Protein 6YJ9 (pdb70)

Foldseek 3Di:
DDAPVCQQVDFLLVQFAWPVPFQEEEQFAFQVVVVVSCVVVVHFKGWYAHPVQATAFMDGPVQSQVVQDDPPDRNCVCRRVHGCNVRGGRPFDEAERGHGVVVVVVVCVVPQKHWYAYPPRRGTGIRGPVSVCVVVVVNVVVD/DQQWLLVQFAWPVPFQEAEFPAWQVVVVVSCVVVVPFKGFYAHPQQATAAMDGDVQLQVVQADDDDRNVVCRRVGGSNNRGHRPADEAERGHGVVVLVVRCVPPQWHWYAYPVNHTTGIRGPVSVVVVVVVVVVD

Radius of gyration: 19.76 Å; Cα contacts (8 Å, |Δi|>4): 525; chains: 2; bounding box: 45×40×52 Å

InterPro domains:
  IPR046342 CBS domain superfamily [G3DSA:3.10.580.10] (1-147)
  IPR046342 CBS domain superfamily [SSF54631] (13-140)
  IPR048125 Cyclic-di-AMP-binding protein CbpB [NF041630] (6-144)
  IPR048125 Cyclic-di-AMP-binding protein CbpB [cd04643] (17-145)
  IPR051257 Diverse Function CBS-Domain-Containing Protein [PTHR43080] (10-138)

Structure (mmCIF, N/CA/C/O backbone):
data_6YJ9
#
_entry.id   6YJ9
#
_cell.length_a   41.490
_cell.length_b   69.920
_cell.length_c   105.780
_cell.angle_alpha   90.000
_cell.angle_beta   90.000
_cell.angle_gamma   90.000
#
_symmetry.space_group_name_H-M   'P 21 21 21'
#
loop_
_entity.id
_entity.type
_entity.pdbx_description
1 polymer 'CBS domain-containing protein YkuL'
2 non-polymer "2-amino-9-[(2R,3R,3aS,5R,7aR,9R,10R,10aS,12R,14aR)-9-(6-amino-9H-purin-9-yl)-3,5,10,12-tetrahydroxy-5,12-dioxidooctahydro-2H,7H-difuro[3,2-d:3',2'-j][1,3,7,9,2,8]tetraoxadiphosphacyclododecin-2-yl]-1,9-dihydro-6H-purin-6-one"
3 non-polymer 'CHLORIDE ION'
4 water water
#
loop_
_atom_site.group_PDB
_atom_site.id
_atom_site.type_symbol
_atom_site.label_atom_id
_atom_site.label_alt_id
_atom_site.label_comp_id
_atom_site.label_asym_id
_atom_site.label_entity_id
_atom_site.label_seq_id
_atom_site.pdbx_PDB_ins_code
_atom_site.Cartn_x
_atom_site.Cartn_y
_atom_site.Cartn_z
_atom_site.occupancy
_atom_site.B_iso_or_equiv
_atom_site.auth_seq_id
_atom_site.auth_comp_id
_atom_site.auth_asym_id
_atom_site.auth_atom_id
_atom_s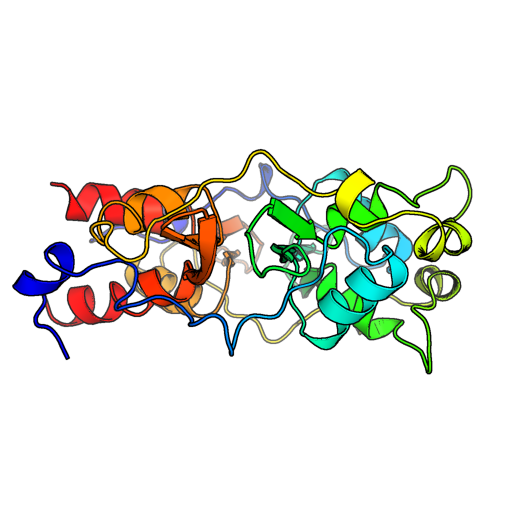ite.pdbx_PDB_model_num
ATOM 1 N N . SER A 1 3 ? -7.812 -24.553 -0.590 1.00 56.68 3 SER A N 1
ATOM 2 C CA . SER A 1 3 ? -7.834 -23.116 -0.840 1.00 54.30 3 SER A CA 1
ATOM 3 C C . SER A 1 3 ? -9.194 -22.643 -1.387 1.00 49.64 3 SER A C 1
ATOM 4 O O . SER A 1 3 ? -9.790 -23.276 -2.263 1.00 52.48 3 SER A O 1
ATOM 7 N N . LEU A 1 4 ? -9.670 -21.528 -0.841 1.00 44.67 4 LEU A N 1
ATOM 8 C CA . LEU A 1 4 ? -10.947 -20.938 -1.206 1.00 39.44 4 LEU A CA 1
ATOM 9 C C . LEU A 1 4 ? -10.800 -20.037 -2.422 1.00 37.74 4 LEU A C 1
ATOM 10 O O . LEU A 1 4 ? -9.757 -19.412 -2.646 1.00 40.03 4 LEU A O 1
ATOM 15 N N . GLN A 1 5 ? -11.868 -19.951 -3.197 1.00 34.36 5 GLN A N 1
ATOM 16 C CA . GLN A 1 5 ? -11.909 -18.920 -4.216 1.00 32.12 5 GLN A CA 1
ATOM 17 C C . GLN A 1 5 ? -12.347 -17.595 -3.597 1.00 31.64 5 GLN A C 1
ATOM 18 O O . GLN A 1 5 ? -12.918 -17.550 -2.503 1.00 34.20 5 GLN A O 1
ATOM 24 N N . SER A 1 6 ? -12.046 -16.503 -4.313 1.00 34.30 6 SER A N 1
ATOM 25 C CA . SER A 1 6 ? -12.316 -15.162 -3.802 1.00 35.14 6 SER A CA 1
ATOM 26 C C . SER A 1 6 ? -13.773 -14.988 -3.409 1.00 36.74 6 SER A C 1
ATOM 27 O O . SER A 1 6 ? -14.074 -14.329 -2.403 1.00 38.40 6 SER A O 1
ATOM 30 N N . ASP A 1 7 ? -14.695 -15.580 -4.178 1.00 32.99 7 ASP A N 1
ATOM 31 C CA . ASP A 1 7 ? -16.104 -15.407 -3.857 1.00 31.63 7 ASP A CA 1
ATOM 32 C C . ASP A 1 7 ? -16.556 -16.253 -2.681 1.00 29.98 7 ASP A C 1
ATOM 33 O O . ASP A 1 7 ? -17.743 -16.213 -2.353 1.00 34.46 7 ASP A O 1
ATOM 38 N N . GLN A 1 8 ? -15.646 -17.003 -2.034 1.00 29.12 8 GLN A N 1
ATOM 39 C CA . GLN A 1 8 ? -15.970 -17.770 -0.843 1.00 28.32 8 GLN A CA 1
ATOM 40 C C . GLN A 1 8 ? -15.362 -17.180 0.410 1.00 33.28 8 GLN A C 1
ATOM 41 O O . GLN A 1 8 ? -15.684 -17.636 1.516 1.00 33.52 8 GLN A O 1
ATOM 47 N N . LEU A 1 9 ? -14.485 -16.194 0.258 1.00 36.51 9 LEU A N 1
ATOM 48 C CA . LEU A 1 9 ? -13.686 -15.747 1.383 1.00 37.94 9 LEU A CA 1
ATOM 49 C C . LEU A 1 9 ? -14.564 -15.120 2.450 1.00 41.35 9 LEU A C 1
ATOM 50 O O . LEU A 1 9 ? -14.315 -15.303 3.644 1.00 42.02 9 LEU A O 1
ATOM 55 N N . LEU A 1 10 ? -15.628 -14.426 2.050 1.00 42.85 10 LEU A N 1
ATOM 56 C CA . LEU A 1 10 ? -16.475 -13.803 3.059 1.00 46.80 10 LEU A CA 1
ATOM 57 C C . LEU A 1 10 ? -17.422 -14.799 3.726 1.00 48.29 10 LEU A C 1
ATOM 58 O O . LEU A 1 10 ? -17.888 -14.538 4.835 1.00 49.30 10 LEU A O 1
ATOM 63 N N . GLU A 1 11 ? -17.705 -15.946 3.107 1.00 49.34 11 GLU A N 1
ATOM 64 C CA . GLU A 1 11 ? -18.424 -16.959 3.869 1.00 48.50 11 GLU A CA 1
ATOM 65 C C . GLU A 1 11 ? -17.532 -17.661 4.890 1.00 41.84 11 GLU A C 1
ATOM 66 O O . GLU A 1 11 ? -18.033 -18.495 5.656 1.00 42.58 11 GLU A O 1
ATOM 72 N N . ALA A 1 12 ? -16.237 -17.354 4.921 1.00 32.47 12 ALA A N 1
ATOM 73 C CA . ALA A 1 12 ? -15.344 -18.104 5.778 1.00 30.64 12 ALA A CA 1
ATOM 74 C C . ALA A 1 12 ? -15.508 -17.612 7.203 1.00 28.23 12 ALA A C 1
ATOM 75 O O . ALA A 1 12 ? -16.110 -16.572 7.442 1.00 28.77 12 ALA A O 1
ATOM 77 N N . THR A 1 13 ? -14.986 -18.377 8.155 1.00 28.71 13 THR A N 1
ATOM 78 C CA . THR A 1 13 ? -14.983 -17.957 9.553 1.00 28.88 13 THR A CA 1
ATOM 79 C C . THR A 1 13 ? -13.586 -17.585 10.027 1.00 27.91 13 THR A C 1
ATOM 80 O O . THR A 1 13 ? -12.577 -17.951 9.423 1.00 29.51 13 THR A O 1
ATOM 84 N N A VAL A 1 14 ? -13.571 -16.837 11.138 0.71 27.25 14 VAL A N 1
ATOM 85 N N B VAL A 1 14 ? -13.515 -16.877 11.155 0.29 28.00 14 VAL A N 1
ATOM 86 C CA A VAL A 1 14 ? -12.334 -16.466 11.818 0.71 26.13 14 VAL A CA 1
ATOM 87 C CA B VAL A 1 14 ? -12.192 -16.493 11.629 0.29 27.69 14 VAL A CA 1
ATOM 88 C C A VAL A 1 14 ? -11.496 -17.707 12.111 0.71 27.18 14 VAL A C 1
ATOM 89 C C B VAL A 1 14 ? -11.434 -17.700 12.178 0.29 27.40 14 VAL A C 1
ATOM 90 O O A VAL A 1 14 ? -10.287 -17.750 11.859 0.71 25.58 14 VAL A O 1
ATOM 91 O O B VAL A 1 14 ? -10.198 -17.714 12.173 0.29 25.28 14 VAL A O 1
ATOM 98 N N . GLY A 1 15 ? -12.136 -18.735 12.649 1.00 27.83 15 GLY A N 1
ATOM 99 C CA . GLY A 1 15 ? -11.423 -19.927 13.057 1.00 28.07 15 GLY A CA 1
ATOM 100 C C . GLY A 1 15 ? -10.694 -20.606 11.922 1.00 30.16 15 GLY A C 1
ATOM 101 O O . GLY A 1 15 ? -9.646 -21.225 12.136 1.00 29.66 15 GLY A O 1
ATOM 102 N N . GLN A 1 16 ? -11.232 -20.504 10.700 1.00 29.27 16 GLN A N 1
ATOM 103 C CA . GLN A 1 16 ? -10.580 -21.107 9.545 1.00 27.81 16 GLN A CA 1
ATOM 104 C C . GLN A 1 16 ? -9.271 -20.422 9.183 1.00 28.33 16 GLN A C 1
ATOM 105 O O . GLN A 1 16 ? -8.473 -21.021 8.463 1.00 31.45 16 GLN A O 1
ATOM 111 N N . PHE A 1 17 ? -9.033 -19.186 9.641 1.00 26.48 17 PHE A N 1
ATOM 112 C CA . PHE A 1 17 ? -7.817 -18.466 9.286 1.00 26.19 17 PHE A CA 1
ATOM 113 C C . PHE A 1 17 ? -6.968 -18.038 10.474 1.00 25.80 17 PHE A C 1
ATOM 114 O O . PHE A 1 17 ? -5.888 -17.473 10.268 1.00 26.91 17 PHE A O 1
ATOM 122 N N . MET A 1 18 ? -7.399 -18.316 11.707 1.00 24.86 18 MET A N 1
ATOM 123 C CA . MET A 1 18 ? -6.625 -17.893 12.865 1.00 23.97 18 MET A CA 1
ATOM 124 C C . MET A 1 18 ? -5.323 -18.684 12.995 1.00 22.57 18 MET A C 1
ATOM 125 O O . MET A 1 18 ? -5.167 -19.791 12.456 1.00 25.77 18 MET A O 1
ATOM 130 N N . ILE A 1 19 ? -4.378 -18.085 13.722 1.00 22.84 19 ILE A N 1
ATOM 131 C CA . ILE A 1 19 ? -3.254 -18.824 14.292 1.00 22.40 19 ILE A CA 1
ATOM 132 C C . ILE A 1 19 ? -3.784 -19.628 15.473 1.00 22.31 19 ILE A C 1
ATOM 133 O O . ILE A 1 19 ? -4.282 -19.055 16.452 1.00 22.65 19 ILE A O 1
ATOM 138 N N A GLU A 1 20 ? -3.693 -20.952 15.392 0.58 22.29 20 GLU A N 1
ATOM 139 N N B GLU A 1 20 ? -3.662 -20.952 15.395 0.42 23.33 20 GLU A N 1
ATOM 140 C CA A GLU A 1 20 ? -4.297 -21.777 16.431 0.58 24.85 20 GLU A CA 1
ATOM 141 C CA B GLU A 1 20 ? -4.202 -21.826 16.430 0.42 26.21 20 GLU A CA 1
ATOM 142 C C A GLU A 1 20 ? -3.508 -21.669 17.739 0.58 21.52 20 GLU A C 1
ATOM 143 C C B GLU A 1 20 ? -3.492 -21.604 17.762 0.42 23.96 20 GLU A C 1
ATOM 144 O O A GLU A 1 20 ? -2.296 -21.433 17.746 0.58 22.61 20 GLU A O 1
ATOM 145 O O B GLU A 1 20 ? -2.314 -21.236 17.809 0.42 25.59 20 GLU A O 1
ATOM 156 N N . ALA A 1 21 ? -4.229 -21.839 18.858 1.00 22.96 21 ALA A N 1
ATOM 157 C CA . ALA A 1 21 ? -3.678 -21.596 20.196 1.00 23.04 21 ALA A CA 1
ATOM 158 C C . ALA A 1 21 ? -2.364 -22.342 20.471 1.00 25.01 21 ALA A C 1
ATOM 159 O O . ALA A 1 21 ? -1.495 -21.822 21.188 1.00 24.58 21 ALA A O 1
ATOM 161 N N A ASP A 1 22 ? -2.178 -23.539 19.919 0.63 25.58 22 ASP A N 1
ATOM 162 N N B ASP A 1 22 ? -2.203 -23.547 19.911 0.37 26.86 22 ASP A N 1
ATOM 163 C CA A ASP A 1 22 ? -0.954 -24.242 20.274 0.63 27.55 22 ASP A CA 1
ATOM 164 C CA B ASP A 1 22 ? -0.983 -24.316 20.137 0.37 28.96 22 ASP A CA 1
ATOM 165 C C A ASP A 1 22 ? 0.268 -23.673 19.566 0.63 28.35 22 ASP A C 1
ATOM 166 C C B ASP A 1 22 ? 0.251 -23.552 19.689 0.37 28.51 22 ASP A C 1
ATOM 167 O O A ASP A 1 22 ? 1.378 -24.163 19.793 0.63 31.77 22 ASP A O 1
ATOM 168 O O B ASP A 1 22 ? 1.349 -23.783 20.209 0.37 30.42 22 ASP A O 1
ATOM 177 N N . LYS A 1 23 ? 0.093 -22.647 18.728 1.00 26.43 23 LYS A N 1
ATOM 178 C CA . LYS A 1 23 ? 1.205 -21.912 18.169 1.00 24.88 23 LYS A CA 1
ATOM 179 C C . LYS A 1 23 ? 1.324 -20.506 18.747 1.00 20.44 23 LYS A C 1
ATOM 180 O O . LYS A 1 23 ? 2.201 -19.760 18.318 1.00 24.16 23 LYS A O 1
ATOM 186 N N . VAL A 1 24 ? 0.460 -20.130 19.694 1.00 20.72 24 VAL A N 1
ATOM 187 C CA . VAL A 1 24 ? 0.400 -18.773 20.232 1.00 20.76 24 VAL A CA 1
ATOM 188 C C . VAL A 1 24 ? 1.159 -18.734 21.549 1.00 21.47 24 VAL A C 1
ATOM 189 O O . VAL A 1 24 ? 0.885 -19.530 22.467 1.00 25.34 24 VAL A O 1
ATOM 193 N N . ALA A 1 25 ? 2.107 -17.808 21.653 1.00 21.16 25 ALA A N 1
ATOM 194 C CA . ALA A 1 25 ? 2.751 -17.552 22.933 1.00 19.93 25 ALA A CA 1
ATOM 195 C C . ALA A 1 25 ? 1.767 -16.864 23.872 1.00 20.16 25 ALA A C 1
ATOM 196 O O . ALA A 1 25 ? 1.053 -15.948 23.462 1.00 19.77 25 ALA A O 1
ATOM 198 N N . HIS A 1 26 ? 1.696 -17.325 25.122 1.00 20.63 26 HIS A N 1
ATOM 199 C CA . HIS A 1 26 ? 0.827 -16.663 26.085 1.00 21.16 26 HIS A CA 1
ATOM 200 C C . HIS A 1 26 ? 1.367 -16.852 27.491 1.00 20.51 26 HIS A C 1
ATOM 201 O O . HIS A 1 26 ? 2.278 -17.654 27.733 1.00 23.08 26 HIS A O 1
ATOM 208 N N . VAL A 1 27 ? 0.807 -16.084 28.427 1.00 19.51 27 VAL A N 1
ATOM 209 C CA . VAL A 1 27 ? 1.116 -16.247 29.854 1.00 18.55 27 VAL A CA 1
ATOM 210 C C . VAL A 1 27 ? -0.195 -16.360 30.631 1.00 18.44 27 VAL A C 1
ATOM 211 O O . VAL A 1 27 ? -1.289 -16.312 30.068 1.00 18.86 27 VAL A O 1
ATOM 215 N N . GLN A 1 28 ? -0.070 -16.477 31.942 1.00 18.54 28 GLN A N 1
ATOM 216 C CA . GLN A 1 28 ? -1.221 -16.630 32.827 1.00 19.91 28 GLN A CA 1
ATOM 217 C C . GLN A 1 28 ? -1.368 -15.419 33.732 1.00 19.16 28 GLN A C 1
ATOM 218 O O . GLN A 1 28 ? -0.394 -14.727 34.060 1.00 19.71 28 GLN A O 1
ATOM 224 N N . VAL A 1 29 ? -2.607 -15.223 34.192 1.00 20.23 29 VAL A N 1
ATOM 225 C CA . VAL A 1 29 ? -2.943 -14.062 35.028 1.00 21.52 29 VAL A CA 1
ATOM 226 C C . VAL A 1 29 ? -2.059 -14.010 36.284 1.00 22.46 29 VAL A C 1
ATOM 227 O O . VAL A 1 29 ? -1.656 -12.933 36.727 1.00 24.33 29 VAL A O 1
ATOM 231 N N . GLY A 1 30 ? -1.731 -15.158 36.863 1.00 22.81 30 GLY A N 1
ATOM 232 C CA . GLY A 1 30 ? -0.943 -15.160 38.083 1.00 21.43 30 GLY A CA 1
ATOM 233 C C . GLY A 1 30 ? 0.556 -15.237 37.915 1.00 22.36 30 GLY A C 1
ATOM 234 O O . GLY A 1 30 ? 1.289 -15.248 38.921 1.00 25.50 30 GLY A O 1
ATOM 235 N N . ASN A 1 31 ? 1.050 -15.316 36.673 1.00 20.92 31 ASN A N 1
ATOM 236 C CA . ASN A 1 31 ? 2.486 -15.226 36.445 1.00 20.74 31 ASN A CA 1
ATOM 237 C C . ASN A 1 31 ? 2.962 -13.826 36.813 1.00 19.96 31 ASN A C 1
ATOM 238 O O . ASN A 1 31 ? 2.179 -12.868 36.839 1.00 23.22 31 ASN A O 1
ATOM 243 N N . ASN A 1 32 ? 4.260 -13.702 37.120 1.00 20.90 32 ASN A N 1
ATOM 244 C CA . ASN A 1 32 ? 4.758 -12.366 37.423 1.00 22.22 32 ASN A CA 1
ATOM 245 C C . ASN A 1 32 ? 5.300 -11.691 36.161 1.00 21.82 32 ASN A C 1
ATOM 246 O O . ASN A 1 32 ? 5.401 -12.301 35.084 1.00 20.91 32 ASN A O 1
ATOM 251 N N . LEU A 1 33 ? 5.626 -10.397 36.286 1.00 22.07 33 LEU A N 1
ATOM 252 C CA . LEU A 1 33 ? 6.036 -9.643 35.096 1.00 20.89 33 LEU A CA 1
ATOM 253 C C . LEU A 1 33 ? 7.414 -10.053 34.602 1.00 21.62 33 LEU A C 1
ATOM 254 O O . LEU A 1 33 ? 7.710 -9.859 33.424 1.00 22.58 33 LEU A O 1
ATOM 259 N N . GLU A 1 34 ? 8.290 -10.557 35.475 1.00 20.92 34 GLU A N 1
ATOM 260 C CA . GLU A 1 34 ? 9.576 -11.050 35.004 1.00 22.76 34 GLU A CA 1
ATOM 261 C C . GLU A 1 34 ? 9.381 -12.204 34.031 1.00 21.68 34 GLU A C 1
ATOM 262 O O . GLU A 1 34 ? 9.980 -12.236 32.942 1.00 22.96 34 GLU A O 1
ATOM 268 N N . HIS A 1 35 ? 8.515 -13.151 34.397 1.00 22.77 35 HIS A N 1
ATOM 269 C CA . HIS A 1 35 ? 8.176 -14.245 33.490 1.00 23.05 35 HIS A CA 1
ATOM 270 C C . HIS A 1 35 ? 7.567 -13.721 32.187 1.00 22.33 35 HIS A C 1
ATOM 271 O O . HIS A 1 35 ? 7.957 -14.136 31.085 1.00 22.26 35 HIS A O 1
ATOM 278 N N . ALA A 1 36 ? 6.595 -12.810 32.292 1.00 21.60 36 ALA A N 1
ATOM 279 C CA . ALA A 1 36 ? 5.946 -12.310 31.080 1.00 20.56 36 ALA A CA 1
ATOM 280 C C . ALA A 1 36 ? 6.936 -11.584 30.179 1.00 20.79 36 ALA A C 1
ATOM 281 O O . ALA A 1 36 ? 6.916 -11.762 28.957 1.00 19.46 36 ALA A O 1
ATOM 283 N N . LEU A 1 37 ? 7.818 -10.779 30.762 1.00 19.14 37 LEU A N 1
ATOM 284 C CA . LEU A 1 37 ? 8.804 -10.062 29.960 1.00 18.83 37 LEU A CA 1
ATOM 285 C C . LEU A 1 37 ? 9.761 -11.029 29.265 1.00 19.60 37 LEU A C 1
ATOM 286 O O . LEU A 1 37 ? 10.161 -10.808 28.110 1.00 19.88 37 LEU A O 1
ATOM 291 N N . LEU A 1 38 ? 10.164 -12.101 29.963 1.00 20.40 38 LEU A N 1
ATOM 292 C CA . LEU A 1 38 ? 11.031 -13.098 29.342 1.00 20.99 38 LEU A CA 1
ATOM 293 C C . LEU A 1 38 ? 10.334 -13.786 28.173 1.00 20.37 38 LEU A C 1
ATOM 294 O O . LEU A 1 38 ? 10.962 -14.011 27.135 1.00 20.66 38 LEU A O 1
ATOM 299 N N . VAL A 1 39 ? 9.049 -14.143 28.327 1.00 19.76 39 VAL A N 1
ATOM 300 C CA . VAL A 1 39 ? 8.312 -14.781 27.226 1.00 19.14 39 VAL A CA 1
ATOM 301 C C . VAL A 1 39 ? 8.192 -13.826 26.041 1.00 20.89 39 VAL A C 1
ATOM 302 O O . VAL A 1 39 ? 8.462 -14.207 24.894 1.00 20.61 39 VAL A O 1
ATOM 306 N N . LEU A 1 40 ? 7.802 -12.568 26.302 1.00 18.45 40 LEU A N 1
ATOM 307 C CA . LEU A 1 40 ? 7.715 -11.562 25.239 1.00 17.66 40 LEU A CA 1
ATOM 308 C C . LEU A 1 40 ? 9.049 -11.438 24.509 1.00 18.68 40 LEU A C 1
ATOM 309 O O . LEU A 1 40 ? 9.113 -11.474 23.271 1.00 20.60 40 LEU A O 1
ATOM 314 N N . THR A 1 41 ? 10.139 -11.347 25.270 1.00 18.46 41 THR A N 1
ATOM 315 C CA . THR A 1 41 ? 11.450 -11.119 24.660 1.00 19.73 41 THR A CA 1
ATOM 316 C C . THR A 1 41 ? 11.920 -12.341 23.874 1.00 21.08 41 THR A C 1
ATOM 317 O O . THR A 1 41 ? 12.373 -12.211 22.738 1.00 23.08 41 THR A O 1
ATOM 321 N N . LYS A 1 42 ? 11.810 -13.536 24.459 1.00 20.90 42 LYS A N 1
ATOM 322 C CA . LYS A 1 42 ? 12.276 -14.729 23.767 1.00 21.06 42 LYS A CA 1
ATOM 323 C C . LYS A 1 42 ? 11.446 -15.034 22.529 1.00 22.26 42 LYS A C 1
ATOM 324 O O . LYS A 1 42 ? 11.994 -15.482 21.513 1.00 25.41 42 LYS A O 1
ATOM 330 N N . THR A 1 43 ? 10.121 -14.874 22.605 1.00 21.58 43 THR A N 1
ATOM 331 C CA . THR A 1 43 ? 9.292 -15.187 21.443 1.00 24.26 43 THR A CA 1
ATOM 332 C C . THR A 1 43 ? 9.336 -14.077 20.407 1.00 22.72 43 THR A C 1
ATOM 333 O O . THR A 1 43 ? 8.987 -14.314 19.237 1.00 25.35 43 THR A O 1
ATOM 337 N N . GLY A 1 44 ? 9.768 -12.881 20.808 1.00 22.17 44 GLY A N 1
ATOM 338 C CA . GLY A 1 44 ? 9.923 -11.759 19.910 1.00 21.50 44 GLY A CA 1
ATOM 339 C C . GLY A 1 44 ? 8.679 -10.932 19.670 1.00 20.68 44 GLY A C 1
ATOM 340 O O . GLY A 1 44 ? 8.676 -10.121 18.729 1.00 28.20 44 GLY A O 1
ATOM 341 N N . TYR A 1 45 ? 7.623 -11.114 20.462 1.00 18.94 45 TYR A N 1
ATOM 342 C CA . TYR A 1 45 ? 6.370 -10.405 20.254 1.00 17.95 45 TYR A CA 1
ATOM 343 C C . TYR A 1 45 ? 6.233 -9.226 21.204 1.00 18.03 45 TYR A C 1
ATOM 344 O O . TYR A 1 45 ? 6.789 -9.228 22.311 1.00 20.00 45 TYR A O 1
ATOM 353 N N . THR A 1 46 ? 5.498 -8.206 20.757 1.00 18.80 46 THR A N 1
ATOM 354 C CA . THR A 1 46 ? 5.328 -7.024 21.604 1.00 17.06 46 THR A CA 1
ATOM 355 C C . THR A 1 46 ? 4.128 -7.107 22.542 1.00 16.57 46 THR A C 1
ATOM 356 O O . THR A 1 46 ? 4.090 -6.364 23.524 1.00 18.61 46 THR A O 1
ATOM 360 N N . ALA A 1 47 ? 3.173 -8.010 22.292 1.00 16.80 47 ALA A N 1
ATOM 361 C CA . ALA A 1 47 ? 2.016 -8.223 23.158 1.00 16.70 47 ALA A CA 1
ATOM 362 C C . ALA A 1 47 ? 1.468 -9.612 22.894 1.00 17.18 47 ALA A C 1
ATOM 363 O O . ALA A 1 47 ? 1.471 -10.074 21.742 1.00 18.73 47 ALA A O 1
ATOM 365 N N . ILE A 1 48 ? 0.996 -10.280 23.946 1.00 16.25 48 ILE A N 1
ATOM 366 C CA . ILE A 1 48 ? 0.516 -11.660 23.807 1.00 17.45 48 ILE A CA 1
ATOM 367 C C . ILE A 1 48 ? -0.685 -11.868 24.726 1.00 17.34 48 ILE A C 1
ATOM 368 O O . ILE A 1 48 ? -0.908 -11.099 25.674 1.00 18.56 48 ILE A O 1
ATOM 373 N N . PRO A 1 49 ? -1.484 -12.907 24.469 1.00 17.67 49 PRO A N 1
ATOM 374 C CA . PRO A 1 49 ? -2.651 -13.162 25.324 1.00 17.44 49 PRO A CA 1
ATOM 375 C C . PRO A 1 49 ? -2.294 -13.617 26.735 1.00 17.67 49 PRO A C 1
ATOM 376 O O . PRO A 1 49 ? -1.225 -14.177 27.002 1.00 18.58 49 PRO A O 1
ATOM 380 N N . VAL A 1 50 ? -3.269 -13.403 27.619 1.00 18.42 50 VAL A N 1
ATOM 381 C CA . VAL A 1 50 ? -3.206 -13.806 29.024 1.00 17.80 50 VAL A CA 1
ATOM 382 C C . VAL A 1 50 ? -4.396 -14.715 29.314 1.00 17.88 50 VAL A C 1
ATOM 383 O O . VAL A 1 50 ? -5.549 -14.308 29.141 1.00 18.80 50 VAL A O 1
ATOM 387 N N . LEU A 1 51 ? -4.120 -15.927 29.780 1.00 18.31 51 LEU A N 1
ATOM 388 C CA . LEU A 1 51 ? -5.149 -16.910 30.128 1.00 17.66 51 LEU A CA 1
ATOM 389 C C . LEU A 1 51 ? -5.134 -17.165 31.631 1.00 18.98 51 LEU A C 1
ATOM 390 O O . LEU A 1 51 ? -4.217 -16.761 32.342 1.00 20.12 51 LEU A O 1
ATOM 395 N N . ASP A 1 52 ? -6.141 -17.877 32.109 1.00 18.78 52 ASP A N 1
ATOM 396 C CA . ASP A 1 52 ? -6.030 -18.433 33.454 1.00 18.30 52 ASP A CA 1
ATOM 397 C C . ASP A 1 52 ? -5.670 -19.920 33.373 1.00 20.00 52 ASP A C 1
ATOM 398 O O . ASP A 1 52 ? -5.502 -20.451 32.270 1.00 18.99 52 ASP A O 1
ATOM 403 N N . PRO A 1 53 ? -5.476 -20.618 34.501 1.00 19.36 53 PRO A N 1
ATOM 404 C CA . PRO A 1 53 ? -5.111 -22.048 34.419 1.00 19.10 53 PRO A CA 1
ATOM 405 C C . PRO A 1 53 ? -6.145 -22.935 33.747 1.00 19.44 53 PRO A C 1
ATOM 406 O O . PRO A 1 53 ? -5.802 -24.069 33.384 1.00 20.21 53 PRO A O 1
ATOM 410 N N . SER A 1 54 ? -7.388 -22.474 33.576 1.00 19.37 54 SER A N 1
ATOM 411 C CA . SER A 1 54 ? -8.433 -23.239 32.914 1.00 19.29 54 SER A CA 1
ATOM 412 C C . SER A 1 54 ? -8.550 -22.895 31.435 1.00 18.20 54 SER A C 1
ATOM 413 O O . SER A 1 54 ? -9.540 -23.285 30.788 1.00 20.05 54 SER A O 1
ATOM 416 N N . TYR A 1 55 ? -7.578 -22.153 30.900 1.00 18.14 55 TYR A N 1
ATOM 417 C CA . TYR A 1 55 ? -7.477 -21.802 29.481 1.00 19.17 55 TYR A CA 1
ATOM 418 C C . TYR A 1 55 ? -8.531 -20.789 29.069 1.00 17.43 55 TYR A C 1
ATOM 419 O O . TYR A 1 55 ? -8.839 -20.658 27.875 1.00 20.29 55 TYR A O 1
ATOM 428 N N . ARG A 1 56 ? -9.102 -20.071 30.036 1.00 18.87 56 ARG A N 1
ATOM 429 C CA . ARG A 1 56 ? -10.002 -18.979 29.708 1.00 18.56 56 ARG A CA 1
ATOM 430 C C . ARG A 1 56 ? -9.208 -17.717 29.390 1.00 17.37 56 ARG A C 1
ATOM 431 O O . ARG A 1 56 ? -8.203 -17.419 30.029 1.00 18.08 56 ARG A O 1
ATOM 439 N N . LEU A 1 57 ? -9.654 -16.986 28.374 1.00 18.22 57 LEU A N 1
ATOM 440 C CA . LEU A 1 57 ? -8.999 -15.752 27.952 1.00 19.85 57 LEU A CA 1
ATOM 441 C C . LEU A 1 57 ? -9.378 -14.582 28.855 1.00 19.29 57 LEU A C 1
ATOM 442 O O . LEU A 1 57 ? -10.569 -14.312 29.043 1.00 20.64 57 LEU A O 1
ATOM 447 N N . HIS A 1 58 ? -8.374 -13.880 29.395 1.00 19.37 58 HIS A N 1
ATOM 448 C CA . HIS A 1 58 ? -8.638 -12.746 30.288 1.00 20.16 58 HIS A CA 1
ATOM 449 C C . HIS A 1 58 ? -8.128 -11.386 29.821 1.00 20.92 58 HIS A C 1
ATOM 450 O O . HIS A 1 58 ? -8.660 -10.373 30.272 1.00 21.88 58 HIS A O 1
ATOM 457 N N . GLY A 1 59 ? -7.102 -11.321 28.983 1.00 20.57 59 GLY A N 1
ATOM 458 C CA . GLY A 1 59 ? -6.549 -10.020 28.639 1.00 21.25 59 GLY A CA 1
ATOM 459 C C . GLY A 1 59 ? -5.325 -10.159 27.754 1.00 18.95 59 GLY A C 1
ATOM 460 O O . GLY A 1 59 ? -5.052 -11.227 27.212 1.00 19.75 59 GLY A O 1
ATOM 461 N N . LEU A 1 60 ? -4.580 -9.056 27.629 1.00 19.37 60 LEU A N 1
ATOM 462 C CA . LEU A 1 60 ? -3.338 -8.972 26.884 1.00 20.63 60 LEU A CA 1
ATOM 463 C C . LEU A 1 60 ? -2.251 -8.361 27.743 1.00 19.71 60 LEU A C 1
ATOM 464 O O . LEU A 1 60 ? -2.514 -7.466 28.552 1.00 22.61 60 LEU A O 1
ATOM 469 N N . ILE A 1 61 ? -1.015 -8.788 27.523 1.00 19.47 61 ILE A N 1
ATOM 470 C CA . ILE A 1 61 ? 0.123 -8.183 28.218 1.00 20.45 61 ILE A CA 1
ATOM 471 C C . ILE A 1 61 ? 1.192 -7.866 27.181 1.00 19.83 61 ILE A C 1
ATOM 472 O O . ILE A 1 61 ? 1.419 -8.642 26.247 1.00 19.56 61 ILE A O 1
ATOM 477 N N . GLY A 1 62 ? 1.808 -6.693 27.311 1.00 20.32 62 GLY A N 1
ATOM 478 C CA . GLY A 1 62 ? 2.831 -6.276 26.381 1.00 19.03 62 GLY A CA 1
ATOM 479 C C . GLY A 1 62 ? 4.007 -5.639 27.088 1.00 17.29 62 GLY A C 1
ATOM 480 O O . GLY A 1 62 ? 3.915 -5.198 28.246 1.00 19.65 62 GLY A O 1
ATOM 481 N N . THR A 1 63 ? 5.099 -5.528 26.328 1.00 18.23 63 THR A N 1
ATOM 482 C CA . THR A 1 63 ? 6.320 -4.939 26.864 1.00 19.04 63 THR A CA 1
ATOM 483 C C . THR A 1 63 ? 6.092 -3.519 27.358 1.00 19.00 63 THR A C 1
ATOM 484 O O . THR A 1 63 ? 6.637 -3.129 28.402 1.00 20.47 63 THR A O 1
ATOM 488 N N . ASN A 1 64 ? 5.349 -2.705 26.594 1.00 18.60 64 ASN A N 1
ATOM 489 C CA . ASN A 1 64 ? 5.128 -1.319 27.004 1.00 20.03 64 ASN A CA 1
ATOM 490 C C . ASN A 1 64 ? 4.444 -1.246 28.374 1.00 21.08 64 ASN A C 1
ATOM 491 O O . ASN A 1 64 ? 4.811 -0.415 29.211 1.00 21.05 64 ASN A O 1
ATOM 496 N N . MET A 1 65 ? 3.449 -2.109 28.616 1.00 20.25 65 MET A N 1
ATOM 497 C CA . MET A 1 65 ? 2.780 -2.134 29.916 1.00 20.40 65 MET A CA 1
ATOM 498 C C . MET A 1 65 ? 3.765 -2.451 31.024 1.00 21.23 65 MET A C 1
ATOM 499 O O . MET A 1 65 ? 3.734 -1.838 32.100 1.00 21.63 65 MET A O 1
ATOM 504 N N . ILE A 1 66 ? 4.628 -3.429 30.791 1.00 19.27 66 ILE A N 1
ATOM 505 C CA . ILE A 1 66 ? 5.594 -3.825 31.802 1.00 18.31 66 ILE A CA 1
ATOM 506 C C . ILE A 1 66 ? 6.591 -2.703 32.062 1.00 19.90 66 ILE A C 1
ATOM 507 O O . ILE A 1 66 ? 6.921 -2.404 33.220 1.00 21.14 66 ILE A O 1
ATOM 512 N N . MET A 1 67 ? 7.075 -2.042 31.004 1.00 20.13 67 MET A N 1
ATOM 513 C CA . MET A 1 67 ? 8.016 -0.944 31.219 1.00 21.80 67 MET A CA 1
ATOM 514 C C . MET A 1 67 ? 7.376 0.173 32.012 1.00 19.79 67 MET A C 1
ATOM 515 O O . MET A 1 67 ? 7.998 0.728 32.923 1.00 23.52 67 MET A O 1
ATOM 520 N N . ASN A 1 68 ? 6.133 0.510 31.696 1.00 21.91 68 ASN A N 1
ATOM 521 C CA . ASN A 1 68 ? 5.481 1.575 32.443 1.00 24.75 68 ASN A CA 1
ATOM 522 C C . ASN A 1 68 ? 5.275 1.222 33.910 1.00 24.96 68 ASN A C 1
ATOM 523 O O . ASN A 1 68 ? 5.070 2.127 34.719 1.00 31.64 68 ASN A O 1
ATOM 528 N N A SER A 1 69 ? 5.342 -0.055 34.272 0.68 23.30 69 SER A N 1
ATOM 529 N N B SER A 1 69 ? 5.352 -0.063 34.272 0.32 24.41 69 SER A N 1
ATOM 530 C CA A SER A 1 69 ? 5.202 -0.453 35.665 0.68 24.81 69 SER A CA 1
ATOM 531 C CA B SER A 1 69 ? 5.200 -0.487 35.659 0.32 25.13 69 SER A CA 1
ATOM 532 C C A SER A 1 69 ? 6.503 -0.369 36.449 0.68 27.95 69 SER A C 1
ATOM 533 C C B SER A 1 69 ? 6.504 -0.465 36.448 0.32 26.79 69 SER A C 1
ATOM 534 O O A SER A 1 69 ? 6.456 -0.290 37.681 0.68 32.42 69 SER A O 1
ATOM 535 O O B SER A 1 69 ? 6.457 -0.529 37.681 0.32 28.75 69 SER A O 1
ATOM 540 N N . ILE A 1 70 ? 7.660 -0.396 35.788 1.00 25.25 70 ILE A N 1
ATOM 541 C CA . ILE A 1 70 ? 8.946 -0.424 36.479 1.00 26.52 70 ILE A CA 1
ATOM 542 C C . ILE A 1 70 ? 9.829 0.789 36.199 1.00 25.94 70 ILE A C 1
ATOM 543 O O . ILE A 1 70 ? 10.921 0.883 36.770 1.00 28.47 70 ILE A O 1
ATOM 548 N N . PHE A 1 71 ? 9.424 1.708 35.322 1.00 29.35 71 PHE A N 1
ATOM 549 C CA . PHE A 1 71 ? 10.210 2.922 35.133 1.00 30.70 71 PHE A CA 1
ATOM 550 C C . PHE A 1 71 ? 10.118 3.784 36.390 1.00 35.50 71 PHE A C 1
ATOM 551 O O . PHE A 1 71 ? 9.046 4.294 36.728 1.00 39.75 71 PHE A O 1
ATOM 559 N N . GLY A 1 72 ? 11.239 3.924 37.096 1.00 35.70 72 GLY A N 1
ATOM 560 C CA . GLY A 1 72 ? 11.331 4.807 38.234 1.00 38.46 72 GLY A CA 1
ATOM 561 C C . GLY A 1 72 ? 11.944 6.152 37.868 1.00 41.81 72 GLY A C 1
ATOM 562 O O . GLY A 1 72 ? 12.449 6.366 36.765 1.00 41.60 72 GLY A O 1
ATOM 563 N N . LEU A 1 73 ? 11.889 7.064 38.842 1.00 42.80 73 LEU A N 1
ATOM 564 C CA . LEU A 1 73 ? 12.370 8.425 38.632 1.00 42.41 73 LEU A CA 1
ATOM 565 C C . LEU A 1 73 ? 13.833 8.447 38.204 1.00 42.17 73 LEU A C 1
ATOM 566 O O . LEU A 1 73 ? 14.215 9.201 37.301 1.00 45.77 73 LEU A O 1
ATOM 571 N N . GLU A 1 74 ? 14.659 7.611 38.828 1.00 38.16 74 GLU A N 1
ATOM 572 C CA . GLU A 1 74 ? 16.107 7.645 38.672 1.00 38.08 74 GLU A CA 1
ATOM 573 C C . GLU A 1 74 ? 16.676 6.385 38.039 1.00 38.37 74 GLU A C 1
ATOM 574 O O . GLU A 1 74 ? 17.842 6.390 37.622 1.00 38.79 74 GLU A O 1
ATOM 580 N N . ARG A 1 75 ? 15.896 5.313 37.959 1.00 33.90 75 ARG A N 1
ATOM 581 C CA . ARG A 1 75 ? 16.389 4.048 37.449 1.00 33.68 75 ARG A CA 1
ATOM 582 C C . ARG A 1 75 ? 15.211 3.156 37.098 1.00 30.61 75 ARG A C 1
ATOM 583 O O . ARG A 1 75 ? 14.076 3.370 37.541 1.00 31.44 75 ARG A O 1
ATOM 591 N N . ILE A 1 76 ? 15.505 2.137 36.308 1.00 27.10 76 ILE A N 1
ATOM 592 C CA . ILE A 1 76 ? 14.508 1.120 36.013 1.00 26.92 76 ILE A CA 1
ATOM 593 C C . ILE A 1 76 ? 14.492 0.151 37.191 1.00 25.17 76 ILE A C 1
ATOM 594 O O . ILE A 1 76 ? 15.514 -0.449 37.529 1.00 27.35 76 ILE A O 1
ATOM 599 N N . GLU A 1 77 ? 13.331 0.018 37.829 1.00 24.99 77 GLU A N 1
ATOM 600 C CA . GLU A 1 77 ? 13.194 -0.722 39.083 1.00 25.48 77 GLU A CA 1
ATOM 601 C C . GLU A 1 77 ? 12.881 -2.183 38.777 1.00 24.91 77 GLU A C 1
ATOM 602 O O . GLU A 1 77 ? 11.795 -2.686 39.024 1.00 25.89 77 GLU A O 1
ATOM 608 N N . PHE A 1 78 ? 13.880 -2.866 38.210 1.00 25.22 78 PHE A N 1
ATOM 609 C CA . PHE A 1 78 ? 13.656 -4.227 37.723 1.00 27.19 78 PHE A CA 1
ATOM 610 C C . PHE A 1 78 ? 13.364 -5.201 38.851 1.00 26.24 78 PHE A C 1
ATOM 611 O O . PHE A 1 78 ? 12.797 -6.269 38.593 1.00 26.28 78 PHE A O 1
ATOM 619 N N . GLU A 1 79 ? 13.729 -4.851 40.092 1.00 26.57 79 GLU A N 1
ATOM 620 C CA . GLU A 1 79 ? 13.435 -5.723 41.218 1.00 29.51 79 GLU A CA 1
ATOM 621 C C . GLU A 1 79 ? 11.939 -5.859 41.459 1.00 27.80 79 GLU A C 1
ATOM 622 O O . GLU A 1 79 ? 11.518 -6.788 42.161 1.00 30.58 79 GLU A O 1
ATOM 628 N N . LYS A 1 80 ? 11.121 -4.963 40.895 1.00 25.48 80 LYS A N 1
ATOM 629 C CA . LYS A 1 80 ? 9.678 -5.099 41.006 1.00 26.01 80 LYS A CA 1
ATOM 630 C C . LYS A 1 80 ? 9.088 -6.118 40.040 1.00 25.25 80 LYS A C 1
ATOM 631 O O . LYS A 1 80 ? 7.943 -6.546 40.256 1.00 26.11 80 LYS A O 1
ATOM 637 N N . LEU A 1 81 ? 9.838 -6.540 39.010 1.00 25.59 81 LEU A N 1
ATOM 638 C CA . LEU A 1 81 ? 9.265 -7.444 37.999 1.00 23.50 81 LEU A CA 1
ATOM 639 C C . LEU A 1 81 ? 8.693 -8.715 38.629 1.00 21.95 81 LEU A C 1
ATOM 640 O O . LEU A 1 81 ? 7.586 -9.134 38.288 1.00 27.21 81 LEU A O 1
ATOM 645 N N . ASP A 1 82 ? 9.413 -9.350 39.551 1.00 23.73 82 ASP A N 1
ATOM 646 C CA . ASP A 1 82 ? 8.848 -10.590 40.069 1.00 27.65 82 ASP A CA 1
ATOM 647 C C . ASP A 1 82 ? 7.927 -10.373 41.268 1.00 26.65 82 ASP A C 1
ATOM 648 O O . ASP A 1 82 ? 7.437 -11.359 41.840 1.00 31.17 82 ASP A O 1
ATOM 653 N N . GLN A 1 83 ? 7.640 -9.116 41.615 1.00 27.44 83 GLN A N 1
ATOM 654 C CA . GLN A 1 83 ? 6.709 -8.761 42.686 1.00 28.21 83 GLN A CA 1
ATOM 655 C C . GLN A 1 83 ? 5.316 -8.417 42.183 1.00 28.91 83 GLN A C 1
ATOM 656 O O . GLN A 1 83 ? 4.395 -8.295 42.998 1.00 33.11 83 GLN A O 1
ATOM 662 N N . ILE A 1 84 ? 5.150 -8.221 40.879 1.00 25.39 84 ILE A N 1
ATOM 663 C CA . ILE A 1 84 ? 3.894 -7.780 40.286 1.00 24.52 84 ILE A CA 1
ATOM 664 C C . ILE A 1 84 ? 3.375 -8.905 39.408 1.00 23.49 84 ILE A C 1
ATOM 665 O O . ILE A 1 84 ? 4.151 -9.504 38.648 1.00 24.82 84 ILE A O 1
ATOM 670 N N . THR A 1 85 ? 2.074 -9.189 39.492 1.00 23.44 85 THR A N 1
ATOM 671 C CA . THR A 1 85 ? 1.497 -10.196 38.609 1.00 23.91 85 THR A CA 1
ATOM 672 C C . THR A 1 85 ? 0.964 -9.589 37.311 1.00 22.83 85 THR A C 1
ATOM 673 O O . THR A 1 85 ? 0.616 -8.409 37.224 1.00 22.83 85 THR A O 1
ATOM 677 N N . VAL A 1 86 ? 0.876 -10.453 36.301 1.00 22.67 86 VAL A N 1
ATOM 678 C CA . VAL A 1 86 ? 0.311 -10.054 35.011 1.00 20.75 86 VAL A CA 1
ATOM 679 C C . VAL A 1 86 ? -1.079 -9.455 35.197 1.00 23.72 86 VAL A C 1
ATOM 680 O O . VAL A 1 86 ? -1.397 -8.416 34.616 1.00 22.19 86 VAL A O 1
ATOM 684 N N . GLU A 1 87 ? -1.910 -10.073 36.048 1.00 22.80 87 GLU A N 1
ATOM 685 C CA . GLU A 1 87 ? -3.269 -9.587 36.281 1.00 23.74 87 GLU A CA 1
ATOM 686 C C . GLU A 1 87 ? -3.315 -8.114 36.679 1.00 24.87 87 GLU A C 1
ATOM 687 O O . GLU A 1 87 ? -4.271 -7.414 36.329 1.00 26.67 87 GLU A O 1
ATOM 693 N N . GLU A 1 88 ? -2.299 -7.630 37.411 1.00 24.44 88 GLU A N 1
ATOM 694 C CA . GLU A 1 88 ? -2.324 -6.269 37.929 1.00 25.23 88 GLU A CA 1
ATOM 695 C C . GLU A 1 88 ? -2.091 -5.219 36.859 1.00 27.45 88 GLU A C 1
ATOM 696 O O . GLU A 1 88 ? -2.441 -4.048 37.079 1.00 31.17 88 GLU A O 1
ATOM 702 N N . VAL A 1 89 ? -1.493 -5.589 35.728 1.00 24.42 89 VAL A N 1
ATOM 703 C CA . VAL A 1 89 ? -1.169 -4.576 34.731 1.00 24.12 89 VAL A CA 1
ATOM 704 C C . VAL A 1 89 ? -1.703 -4.900 33.343 1.00 23.57 89 VAL A C 1
ATOM 705 O O . VAL A 1 89 ? -1.654 -4.038 32.472 1.00 25.87 89 VAL A O 1
ATOM 709 N N . MET A 1 90 ? -2.239 -6.103 33.125 1.00 23.35 90 MET A N 1
ATOM 710 C CA . MET A 1 90 ? -2.726 -6.490 31.805 1.00 23.66 90 MET A CA 1
ATOM 711 C C . MET A 1 90 ? -3.912 -5.635 31.359 1.00 21.41 90 MET A C 1
ATOM 712 O O . MET A 1 90 ? -4.671 -5.073 32.161 1.00 23.71 90 MET A O 1
ATOM 717 N N . LEU A 1 91 ? -4.072 -5.566 30.046 1.00 19.80 91 LEU A N 1
ATOM 718 C CA . LEU A 1 91 ? -5.227 -4.931 29.433 1.00 20.51 91 LEU A CA 1
ATOM 719 C C . LEU A 1 91 ? -6.385 -5.927 29.425 1.00 22.93 91 LEU A C 1
ATOM 720 O O . LEU A 1 91 ? -6.254 -7.019 28.863 1.00 24.08 91 LEU A O 1
ATOM 725 N N . THR A 1 92 ? -7.516 -5.557 30.038 1.00 24.18 92 THR A N 1
ATOM 726 C CA . THR A 1 92 ? -8.703 -6.410 29.993 1.00 28.39 92 THR A CA 1
ATOM 727 C C . THR A 1 92 ? -9.750 -5.901 29.012 1.00 28.46 92 THR A C 1
ATOM 728 O O . THR A 1 92 ? -10.627 -6.670 28.601 1.00 32.30 92 THR A O 1
ATOM 732 N N . ASP A 1 93 ? -9.646 -4.639 28.600 1.00 28.57 93 ASP A N 1
ATOM 733 C CA . ASP A 1 93 ? -10.561 -4.026 27.643 1.00 33.11 93 ASP A CA 1
ATOM 734 C C . ASP A 1 93 ? -10.060 -4.407 26.253 1.00 32.74 93 ASP A C 1
ATOM 735 O O . ASP A 1 93 ? -9.376 -3.641 25.572 1.00 38.39 93 ASP A O 1
ATOM 740 N N . ILE A 1 94 ? -10.358 -5.641 25.845 1.00 29.44 94 ILE A N 1
ATOM 741 C CA . ILE A 1 94 ? -9.826 -6.144 24.574 1.00 28.32 94 ILE A CA 1
ATOM 742 C C . ILE A 1 94 ? -10.954 -6.607 23.655 1.00 27.10 94 ILE A C 1
ATOM 743 O O . ILE A 1 94 ? -12.007 -7.083 24.127 1.00 26.84 94 ILE A O 1
ATOM 748 N N . PRO A 1 95 ? -10.795 -6.469 22.342 1.00 26.89 95 PRO A N 1
ATOM 749 C CA . PRO A 1 95 ? -11.762 -7.077 21.429 1.00 27.05 95 PRO A CA 1
ATOM 750 C C . PRO A 1 95 ? -11.621 -8.586 21.477 1.00 23.59 95 PRO A C 1
ATOM 751 O O . PRO A 1 95 ? -10.574 -9.136 21.840 1.00 23.68 95 PRO A O 1
ATOM 755 N N . ARG A 1 96 ? -12.703 -9.261 21.132 1.00 24.22 96 ARG A N 1
ATOM 756 C CA . ARG A 1 96 ? -12.702 -10.715 21.081 1.00 22.53 96 ARG A CA 1
ATOM 757 C C . ARG A 1 96 ? -13.473 -11.183 19.865 1.00 22.43 96 ARG A C 1
ATOM 758 O O . ARG A 1 96 ? -14.510 -10.613 19.528 1.00 27.58 96 ARG A O 1
ATOM 766 N N . LEU A 1 97 ? -12.973 -12.233 19.226 1.00 20.95 97 LEU A N 1
ATOM 767 C CA . LEU A 1 97 ? -13.691 -12.910 18.157 1.00 20.29 97 LEU A CA 1
ATOM 768 C C . LEU A 1 97 ? -14.045 -14.305 18.623 1.00 22.31 97 LEU A C 1
ATOM 769 O O . LEU A 1 97 ? -13.295 -14.918 19.389 1.00 25.38 97 LEU A O 1
ATOM 774 N N . HIS A 1 98 ? -15.188 -14.801 18.154 1.00 22.02 98 HIS A N 1
ATOM 775 C CA . HIS A 1 98 ? -15.523 -16.202 18.335 1.00 24.71 98 HIS A CA 1
ATOM 776 C C . HIS A 1 98 ? -15.023 -16.982 17.118 1.00 24.22 98 HIS A C 1
ATOM 777 O O . HIS A 1 98 ? -14.992 -16.456 16.000 1.00 24.94 98 HIS A O 1
ATOM 784 N N . ILE A 1 99 ? -14.659 -18.257 17.330 1.00 25.05 99 ILE A N 1
ATOM 785 C CA . ILE A 1 99 ? -14.115 -19.044 16.214 1.00 25.87 99 ILE A CA 1
ATOM 786 C C . ILE A 1 99 ? -15.092 -19.123 15.048 1.00 25.27 99 ILE A C 1
ATOM 787 O O . ILE A 1 99 ? -14.684 -19.322 13.909 1.00 28.80 99 ILE A O 1
ATOM 792 N N . ASN A 1 100 ? -16.390 -19.029 15.309 1.00 26.18 100 ASN A N 1
ATOM 793 C CA . ASN A 1 100 ? -17.386 -19.129 14.255 1.00 27.49 100 ASN A CA 1
ATOM 794 C C . ASN A 1 100 ? -17.833 -17.776 13.713 1.00 29.01 100 ASN A C 1
ATOM 795 O O . ASN A 1 100 ? -18.757 -17.732 12.887 1.00 31.76 100 ASN A O 1
ATOM 800 N N . ASP A 1 101 ? -17.199 -16.676 14.145 1.00 27.93 101 ASP A N 1
ATOM 801 C CA . ASP A 1 101 ? -17.549 -15.367 13.618 1.00 26.99 101 ASP A CA 1
ATOM 802 C C . ASP A 1 101 ? -17.201 -15.279 12.137 1.00 27.46 101 ASP A C 1
ATOM 803 O O . ASP A 1 101 ? -16.192 -15.846 11.699 1.00 27.74 101 ASP A O 1
ATOM 808 N N A PRO A 1 102 ? -18.013 -14.581 11.344 0.61 28.86 102 PRO A N 1
ATOM 809 N N B PRO A 1 102 ? -18.005 -14.568 11.348 0.39 29.30 102 PRO A N 1
ATOM 810 C CA A PRO A 1 102 ? -17.659 -14.366 9.940 0.61 30.59 102 PRO A CA 1
ATOM 811 C CA B PRO A 1 102 ? -17.658 -14.366 9.940 0.39 30.55 102 PRO A CA 1
ATOM 812 C C A PRO A 1 102 ? -16.339 -13.628 9.826 0.61 30.35 102 PRO A C 1
ATOM 813 C C B PRO A 1 102 ? -16.337 -13.629 9.827 0.39 30.06 102 PRO A C 1
ATOM 814 O O A PRO A 1 102 ? -16.017 -12.755 10.638 0.61 29.05 102 PRO A O 1
ATOM 815 O O B PRO A 1 102 ? -16.018 -12.755 10.637 0.39 29.39 102 PRO A O 1
ATOM 822 N N . ILE A 1 103 ? -15.555 -14.010 8.819 1.00 28.26 103 ILE A N 1
ATOM 823 C CA . ILE A 1 103 ? -14.243 -13.409 8.647 1.00 28.17 103 ILE A CA 1
ATOM 824 C C . ILE A 1 103 ? -14.353 -11.908 8.449 1.00 25.95 103 ILE A C 1
ATOM 825 O O . ILE A 1 103 ? -13.467 -11.163 8.862 1.00 24.91 103 ILE A O 1
ATOM 830 N N . MET A 1 104 ? -15.441 -11.427 7.855 1.00 28.20 104 MET A N 1
ATOM 831 C CA . MET A 1 104 ? -15.556 -9.986 7.671 1.00 27.50 104 MET A CA 1
ATOM 832 C C . MET A 1 104 ? -15.525 -9.248 9.003 1.00 26.65 104 MET A C 1
ATOM 833 O O . MET A 1 104 ? -14.989 -8.137 9.084 1.00 27.81 104 MET A O 1
ATOM 838 N N A LYS A 1 105 ? -16.068 -9.854 10.057 0.49 27.39 105 LYS A N 1
ATOM 839 N N B LYS A 1 105 ? -16.068 -9.853 10.060 0.51 27.48 105 LYS A N 1
ATOM 840 C CA A LYS A 1 105 ? -15.968 -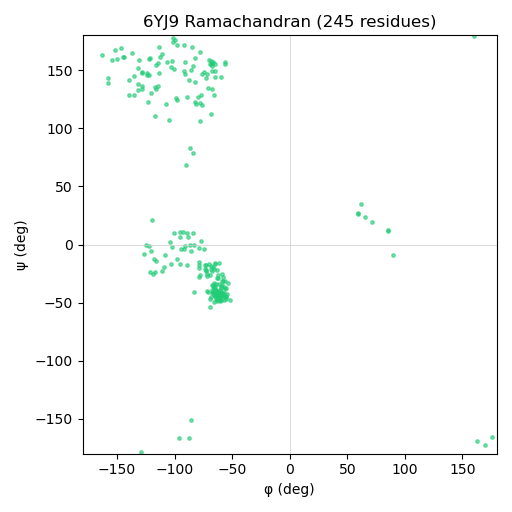9.240 11.376 0.49 25.54 105 LYS A CA 1
ATOM 841 C CA B LYS A 1 105 ? -15.968 -9.234 11.377 0.51 25.75 105 LYS A CA 1
ATOM 842 C C A LYS A 1 105 ? -14.514 -9.136 11.807 0.49 23.57 105 LYS A C 1
ATOM 843 C C B LYS A 1 105 ? -14.514 -9.137 11.811 0.51 24.23 105 LYS A C 1
ATOM 844 O O A LYS A 1 105 ? -14.084 -8.101 12.339 0.49 24.92 105 LYS A O 1
ATOM 845 O O B LYS A 1 105 ? -14.084 -8.107 12.349 0.51 26.86 105 LYS A O 1
ATOM 856 N N . GLY A 1 106 ? -13.731 -10.190 11.561 1.00 22.81 106 GLY A N 1
ATOM 857 C CA . GLY A 1 106 ? -12.316 -10.134 11.884 1.00 22.13 106 GLY A CA 1
ATOM 858 C C . GLY A 1 106 ? -11.568 -9.098 11.067 1.00 21.66 106 GLY A C 1
ATOM 859 O O . GLY A 1 106 ? -10.749 -8.349 11.614 1.00 22.64 106 GLY A O 1
ATOM 860 N N . PHE A 1 107 ? -11.846 -9.033 9.754 1.00 22.50 107 PHE A N 1
ATOM 861 C CA . PHE A 1 107 ? -11.254 -7.999 8.894 1.00 22.89 107 PHE A CA 1
ATOM 862 C C . PHE A 1 107 ? -11.471 -6.598 9.469 1.00 22.68 107 PHE A C 1
ATOM 863 O O . PHE A 1 107 ? -10.548 -5.779 9.499 1.00 24.84 107 PHE A O 1
ATOM 871 N N . GLY A 1 108 ? -12.706 -6.287 9.878 1.00 22.28 108 GLY A N 1
ATOM 872 C CA . GLY A 1 108 ? -12.989 -4.976 10.445 1.00 24.24 108 GLY A CA 1
ATOM 873 C C . GLY A 1 108 ? -12.223 -4.704 11.725 1.00 23.03 108 GLY A C 1
ATOM 874 O O . GLY A 1 108 ? -11.701 -3.595 11.932 1.00 24.39 108 GLY A O 1
ATOM 875 N N . MET A 1 109 ? -12.122 -5.715 12.595 1.00 21.68 109 MET A N 1
ATOM 876 C CA . MET A 1 109 ? -11.503 -5.503 13.897 1.00 19.71 109 MET A CA 1
ATOM 877 C C . MET A 1 109 ? -9.997 -5.321 13.798 1.00 21.15 109 MET A C 1
ATOM 878 O O . MET A 1 109 ? -9.412 -4.659 14.660 1.00 23.58 109 MET A O 1
ATOM 883 N N . VAL A 1 110 ? -9.343 -5.855 12.758 1.00 20.47 110 VAL A N 1
ATOM 884 C CA . VAL A 1 110 ? -7.895 -5.646 12.693 1.00 21.45 110 VAL A CA 1
ATOM 885 C C . VAL A 1 110 ? -7.532 -4.306 12.073 1.00 20.25 110 VAL A C 1
ATOM 886 O O . VAL A 1 110 ? -6.343 -3.952 12.032 1.00 21.26 110 VAL A O 1
ATOM 890 N N . ILE A 1 111 ? -8.521 -3.496 11.663 1.00 20.13 111 ILE A N 1
ATOM 891 C CA . ILE A 1 111 ? -8.177 -2.130 11.266 1.00 21.14 111 ILE A CA 1
ATOM 892 C C . ILE A 1 111 ? -7.551 -1.394 12.438 1.00 21.29 111 ILE A C 1
ATOM 893 O O . ILE A 1 111 ? -6.509 -0.742 12.298 1.00 22.45 111 ILE A O 1
ATOM 898 N N . ASN A 1 112 ? -8.141 -1.535 13.619 1.00 21.53 112 ASN A N 1
ATOM 899 C CA . ASN A 1 112 ? -7.677 -0.800 14.782 1.00 23.01 112 ASN A CA 1
ATOM 900 C C . ASN A 1 112 ? -6.831 -1.648 15.734 1.00 22.78 112 ASN A C 1
ATOM 901 O O . ASN A 1 112 ? -6.338 -1.117 16.738 1.00 26.35 112 ASN A O 1
ATOM 906 N N . ASN A 1 113 ? -6.642 -2.942 15.451 1.00 21.90 113 ASN A N 1
ATOM 907 C CA . ASN A 1 113 ? -5.948 -3.859 16.360 1.00 21.54 113 ASN A CA 1
ATOM 908 C C . ASN A 1 113 ? -4.966 -4.712 15.574 1.00 21.26 113 ASN A C 1
ATOM 909 O O . ASN A 1 113 ? -5.352 -5.344 14.587 1.00 21.34 113 ASN A O 1
ATOM 914 N N . GLY A 1 114 ? -3.714 -4.756 16.029 1.00 22.48 114 GLY A N 1
ATOM 915 C CA . GLY A 1 114 ? -2.719 -5.567 15.354 1.00 23.13 114 GLY A CA 1
ATOM 916 C C . GLY A 1 114 ? -3.069 -7.040 15.344 1.00 20.33 114 GLY A C 1
ATOM 917 O O . GLY A 1 114 ? -2.727 -7.760 14.403 1.00 22.79 114 GLY A O 1
ATOM 918 N N . PHE A 1 115 ? -3.718 -7.522 16.409 1.00 20.39 115 PHE A N 1
ATOM 919 C CA . PHE A 1 115 ? -4.296 -8.857 16.425 1.00 19.47 115 PHE A CA 1
ATOM 920 C C . PHE A 1 115 ? -5.496 -8.838 17.337 1.00 18.26 115 PHE A C 1
ATOM 921 O O . PHE A 1 115 ? -5.651 -7.942 18.175 1.00 21.39 115 PHE A O 1
ATOM 929 N N . VAL A 1 116 ? -6.362 -9.825 17.151 1.00 17.89 116 VAL A N 1
ATOM 930 C CA . VAL A 1 116 ? -7.540 -10.003 18.000 1.00 17.64 116 VAL A CA 1
ATOM 931 C C . VAL A 1 116 ? -7.569 -11.440 18.491 1.00 18.67 116 VAL A C 1
ATOM 932 O O . VAL A 1 116 ? -7.437 -12.373 17.694 1.00 19.86 116 VAL A O 1
ATOM 936 N N . CYS A 1 117 ? -7.810 -11.627 19.791 1.00 18.09 117 CYS A N 1
ATOM 937 C CA . CYS A 1 117 ? -7.908 -12.976 20.331 1.00 18.48 117 CYS A CA 1
ATOM 938 C C . CYS A 1 117 ? -9.200 -13.651 19.881 1.00 20.64 117 CYS A C 1
ATOM 939 O O . CYS A 1 117 ? -10.249 -13.011 19.751 1.00 22.08 117 CYS A O 1
ATOM 942 N N . VAL A 1 118 ? -9.118 -14.970 19.697 1.00 20.82 118 VAL A N 1
ATOM 943 C CA . VAL A 1 118 ? -10.233 -15.800 19.271 1.00 22.33 118 VAL A CA 1
ATOM 944 C C . VAL A 1 118 ? -10.530 -16.797 20.382 1.00 20.65 118 VAL A C 1
ATOM 945 O O . VAL A 1 118 ? -9.607 -17.384 20.954 1.00 20.70 118 VAL A O 1
ATOM 949 N N . GLU A 1 119 ? -11.814 -16.976 20.688 1.00 20.19 119 GLU A N 1
ATOM 950 C CA . GLU A 1 119 ? -12.243 -17.870 21.748 1.00 21.93 119 GLU A CA 1
ATOM 951 C C . GLU A 1 119 ? -13.347 -18.775 21.235 1.00 24.85 119 GLU A C 1
ATOM 952 O O . GLU A 1 119 ? -13.998 -18.498 20.221 1.00 23.73 119 GLU A O 1
ATOM 958 N N . ASN A 1 120 ? -13.513 -19.890 21.938 1.00 25.63 120 ASN A N 1
ATOM 959 C CA . ASN A 1 120 ? -14.649 -20.769 21.755 1.00 27.69 120 ASN A CA 1
ATOM 960 C C . ASN A 1 120 ? -15.778 -20.273 22.650 1.00 29.30 120 ASN A C 1
ATOM 961 O O . ASN A 1 120 ? -15.718 -19.180 23.233 1.00 29.43 120 ASN A O 1
ATOM 966 N N . ASP A 1 121 ? -16.790 -21.112 22.830 1.00 28.27 121 ASP A N 1
ATOM 967 C CA . ASP A 1 121 ? -17.759 -20.852 23.885 1.00 27.69 121 ASP A CA 1
ATOM 968 C C . ASP A 1 121 ? -17.050 -20.727 25.234 1.00 23.60 121 ASP A C 1
ATOM 969 O O . ASP A 1 121 ? -15.937 -21.247 25.436 1.00 24.14 121 ASP A O 1
ATOM 974 N N . GLU A 1 122 ? -17.726 -20.039 26.166 1.00 23.62 122 GLU A N 1
ATOM 975 C CA . GLU A 1 122 ? -17.266 -19.904 27.558 1.00 22.26 122 GLU A CA 1
ATOM 976 C C . GLU A 1 122 ? -15.900 -19.241 27.641 1.00 20.30 122 GLU A C 1
ATOM 977 O O . GLU A 1 122 ? -15.148 -19.464 28.584 1.00 22.28 122 GLU A O 1
ATOM 983 N N . GLN A 1 123 ? -15.553 -18.424 26.645 1.00 20.74 123 GLN A N 1
ATOM 984 C CA . GLN A 1 123 ? -14.303 -17.675 26.631 1.00 19.73 123 GLN A CA 1
ATOM 985 C C . GLN A 1 123 ? -13.073 -18.574 26.694 1.00 20.87 123 GLN A C 1
ATOM 986 O O . GLN A 1 123 ? -12.009 -18.144 27.138 1.00 20.16 123 GLN A O 1
ATOM 992 N N . VAL A 1 124 ? -13.165 -19.810 26.215 1.00 20.34 124 VAL A N 1
ATOM 993 C CA . VAL A 1 124 ? -11.994 -20.678 26.165 1.00 18.79 124 VAL A CA 1
ATOM 994 C C . VAL A 1 124 ? -11.122 -20.263 24.986 1.00 18.14 124 VAL A C 1
ATOM 995 O O . VAL A 1 124 ? -11.604 -20.143 23.851 1.00 20.27 124 VAL A O 1
ATOM 999 N N . PHE A 1 125 ? -9.831 -20.041 25.247 1.00 17.72 125 PHE A N 1
ATOM 1000 C CA . PHE A 1 125 ? -8.946 -19.486 24.222 1.00 17.64 125 PHE A CA 1
ATOM 1001 C C . PHE A 1 125 ? -8.723 -20.460 23.076 1.00 19.42 125 PHE A C 1
ATOM 1002 O O . PHE A 1 125 ? -8.435 -21.641 23.299 1.00 20.58 125 PHE A O 1
ATOM 1010 N N . GLU A 1 126 ? -8.825 -19.951 21.844 1.00 19.76 126 GLU A N 1
ATOM 1011 C CA . GLU A 1 126 ? -8.649 -20.790 20.668 1.00 20.67 126 GLU A CA 1
ATOM 1012 C C . GLU A 1 126 ? -7.535 -20.359 19.733 1.00 20.44 126 GLU A C 1
ATOM 1013 O O . GLU A 1 126 ? -7.055 -21.207 18.968 1.00 24.30 126 GLU A O 1
ATOM 1019 N N . GLY A 1 127 ? -7.129 -19.092 19.737 1.00 19.62 127 GLY A N 1
ATOM 1020 C CA . GLY A 1 127 ? -6.112 -18.640 18.814 1.00 20.82 127 GLY A CA 1
ATOM 1021 C C . GLY A 1 127 ? -6.125 -17.128 18.713 1.00 20.65 127 GLY A C 1
ATOM 1022 O O . GLY A 1 127 ? -6.759 -16.441 19.511 1.00 20.43 127 GLY A O 1
ATOM 1023 N N . ILE A 1 128 ? -5.387 -16.616 17.721 1.00 19.32 128 ILE A N 1
ATOM 1024 C CA . ILE A 1 128 ? -5.383 -15.181 17.453 1.00 20.36 128 ILE A CA 1
ATOM 1025 C C . ILE A 1 128 ? -5.580 -14.956 15.965 1.00 19.48 128 ILE A C 1
ATOM 1026 O O . ILE A 1 128 ? -5.219 -15.788 15.131 1.00 21.07 128 ILE A O 1
ATOM 1031 N N . PHE A 1 129 ? -6.154 -13.809 15.642 1.00 19.85 129 PHE A N 1
ATOM 1032 C CA . PHE A 1 129 ? -6.476 -13.425 14.277 1.00 18.91 129 PHE A CA 1
ATOM 1033 C C . PHE A 1 129 ? -5.632 -12.196 13.999 1.00 18.27 129 PHE A C 1
ATOM 1034 O O . PHE A 1 129 ? -5.842 -11.152 14.619 1.00 18.71 129 PHE A O 1
ATOM 1042 N N . THR A 1 130 ? -4.642 -12.333 13.136 1.00 19.58 130 THR A N 1
ATOM 1043 C CA . THR A 1 130 ? -3.614 -11.319 12.987 1.00 19.88 130 THR A CA 1
ATOM 1044 C C . THR A 1 130 ? -3.785 -10.526 11.695 1.00 18.52 130 THR A C 1
ATOM 1045 O O . THR A 1 130 ? -4.325 -11.015 10.696 1.00 20.87 130 THR A O 1
ATOM 1049 N N . ARG A 1 131 ? -3.220 -9.319 11.700 1.00 18.47 131 ARG A N 1
ATOM 1050 C CA . ARG A 1 131 ? -3.184 -8.528 10.470 1.00 18.66 131 ARG A CA 1
ATOM 1051 C C . ARG A 1 131 ? -2.414 -9.235 9.356 1.00 19.47 131 ARG A C 1
ATOM 1052 O O . ARG A 1 131 ? -2.802 -9.140 8.191 1.00 20.41 131 ARG A O 1
ATOM 1060 N N . ARG A 1 132 ? -1.300 -9.903 9.682 1.00 20.05 132 ARG A N 1
ATOM 1061 C CA . ARG A 1 132 ? -0.529 -10.549 8.631 1.00 20.37 132 ARG A CA 1
ATOM 1062 C C . ARG A 1 132 ? -1.371 -11.573 7.882 1.00 20.79 132 ARG A C 1
ATOM 1063 O O . ARG A 1 132 ? -1.339 -11.626 6.647 1.00 22.95 132 ARG A O 1
ATOM 1071 N N . VAL A 1 133 ? -2.164 -12.371 8.600 1.00 21.94 133 VAL A N 1
ATOM 1072 C CA . VAL A 1 133 ? -2.992 -13.362 7.911 1.00 23.34 133 VAL A CA 1
ATOM 1073 C C . VAL A 1 133 ? -4.003 -12.682 6.988 1.00 21.93 133 VAL A C 1
ATOM 1074 O O . VAL A 1 133 ? -4.220 -13.124 5.850 1.00 25.49 133 VAL A O 1
ATOM 1078 N N . VAL A 1 134 ? -4.639 -11.606 7.463 1.00 21.26 134 VAL A N 1
ATOM 1079 C CA . VAL A 1 134 ? -5.590 -10.862 6.637 1.00 22.45 134 VAL A CA 1
ATOM 1080 C C . VAL A 1 134 ? -4.900 -10.303 5.393 1.00 21.98 134 VAL A C 1
ATOM 1081 O O . VAL A 1 134 ? -5.407 -10.426 4.264 1.00 23.71 134 VAL A O 1
ATOM 1085 N N . LEU A 1 135 ? -3.753 -9.653 5.587 1.00 21.75 135 LEU A N 1
ATOM 1086 C CA . LEU A 1 135 ? -3.075 -9.001 4.469 1.00 20.90 135 LEU A CA 1
ATOM 1087 C C . LEU A 1 135 ? -2.568 -10.018 3.457 1.00 22.82 135 LEU A C 1
ATOM 1088 O O . LEU A 1 135 ? -2.654 -9.788 2.245 1.00 24.49 135 LEU A O 1
ATOM 1093 N N . LYS A 1 136 ? -2.016 -11.137 3.935 1.00 22.10 136 LYS A N 1
ATOM 1094 C CA . LYS A 1 136 ? -1.547 -12.187 3.038 1.00 26.01 136 LYS A CA 1
ATOM 1095 C C . LYS A 1 136 ? -2.692 -12.699 2.165 1.00 27.33 136 LYS A C 1
ATOM 1096 O O . LYS A 1 136 ? -2.556 -12.821 0.935 1.00 30.64 136 LYS A O 1
ATOM 1102 N N A GLU A 1 137 ? -3.851 -12.953 2.777 0.42 28.40 137 GLU A N 1
ATOM 1103 N N B GLU A 1 137 ? -3.845 -12.986 2.781 0.58 27.64 137 GLU A N 1
ATOM 1104 C CA A GLU A 1 137 ? -4.969 -13.511 2.028 0.42 30.78 137 GLU A CA 1
ATOM 1105 C CA B GLU A 1 137 ? -4.988 -13.494 2.029 0.58 29.58 137 GLU A CA 1
ATOM 1106 C C A GLU A 1 137 ? -5.596 -12.476 1.098 0.42 32.09 137 GLU A C 1
ATOM 1107 C C B GLU A 1 137 ? -5.520 -12.449 1.062 0.58 30.91 137 GLU A C 1
ATOM 1108 O O A GLU A 1 137 ? -5.987 -12.806 -0.028 0.42 34.77 137 GLU A O 1
ATOM 1109 O O B GLU A 1 137 ? -5.789 -12.746 -0.110 0.58 33.57 137 GLU A O 1
ATOM 1120 N N . LEU A 1 138 ? -5.705 -11.219 1.544 1.00 31.76 138 LEU A N 1
ATOM 1121 C CA . LEU A 1 138 ? -6.278 -10.199 0.679 1.00 33.46 138 LEU A CA 1
ATOM 1122 C C . LEU A 1 138 ? -5.338 -9.855 -0.469 1.00 33.04 138 LEU A C 1
ATOM 1123 O O . LEU A 1 138 ? -5.799 -9.573 -1.576 1.00 36.24 138 LEU A O 1
ATOM 1128 N N . ASN A 1 139 ? -4.024 -9.894 -0.242 1.00 31.06 139 ASN A N 1
ATOM 1129 C CA . ASN A 1 139 ? -3.081 -9.648 -1.330 1.00 32.41 139 ASN A CA 1
ATOM 1130 C C . ASN A 1 139 ? -3.207 -10.709 -2.420 1.00 33.32 139 ASN A C 1
ATOM 1131 O O . ASN A 1 139 ? -3.190 -10.388 -3.622 1.00 33.83 139 ASN A O 1
ATOM 1136 N N . LYS A 1 140 ? -3.377 -11.970 -2.018 1.00 33.86 140 LYS A N 1
ATOM 1137 C CA . LYS A 1 140 ? -3.584 -13.053 -2.971 1.00 36.12 140 LYS A CA 1
ATOM 1138 C C . LYS A 1 140 ? -4.791 -12.766 -3.850 1.00 37.36 140 LYS A C 1
ATOM 1139 O O . LYS A 1 140 ? -4.731 -12.875 -5.082 1.00 36.67 140 LYS A O 1
ATOM 1145 N N . HIS A 1 141 ? -5.895 -12.366 -3.233 1.00 35.60 141 HIS A N 1
ATOM 1146 C CA . HIS A 1 141 ? -7.119 -12.268 -4.007 1.00 39.14 141 HIS A CA 1
ATOM 1147 C C . HIS A 1 141 ? -7.166 -11.011 -4.848 1.00 42.01 141 HIS A C 1
ATOM 1148 O O . HIS A 1 141 ? -7.778 -11.025 -5.917 1.00 45.30 141 HIS A O 1
ATOM 1155 N N . ILE A 1 142 ? -6.499 -9.940 -4.427 1.00 42.63 142 ILE A N 1
ATOM 1156 C CA . ILE A 1 142 ? -6.438 -8.754 -5.277 1.00 43.71 142 ILE A CA 1
ATOM 1157 C C . ILE A 1 142 ? -5.539 -8.996 -6.483 1.00 44.40 142 ILE A C 1
ATOM 1158 O O . ILE A 1 142 ? -5.871 -8.599 -7.604 1.00 47.41 142 ILE A O 1
ATOM 1163 N N . ARG A 1 143 ? -4.412 -9.685 -6.284 1.00 46.65 143 ARG A N 1
ATOM 1164 C CA . ARG A 1 143 ? -3.505 -9.987 -7.388 1.00 48.59 143 ARG A CA 1
ATOM 1165 C C . ARG A 1 143 ? -4.116 -10.957 -8.394 1.00 50.27 143 ARG A C 1
ATOM 1166 O O . ARG A 1 143 ? -3.684 -10.985 -9.557 1.00 53.23 143 ARG A O 1
ATOM 1174 N N . SER A 1 144 ? -5.105 -11.755 -7.986 1.00 49.85 144 SER A N 1
ATOM 1175 C CA . SER A 1 144 ? -5.797 -12.600 -8.952 1.00 53.61 144 SER A CA 1
ATOM 1176 C C . SER A 1 144 ? -6.892 -11.837 -9.690 1.00 57.16 144 SER A C 1
ATOM 1177 O O . SER A 1 144 ? -7.043 -11.997 -10.907 1.00 60.53 144 SER A O 1
ATOM 1180 N N . LEU A 1 145 ? -7.649 -11.001 -8.976 1.00 58.98 145 LEU A N 1
ATOM 1181 C CA . LEU A 1 145 ? -8.774 -10.255 -9.547 1.00 59.24 145 LEU A CA 1
ATOM 1182 C C . LEU A 1 145 ? -8.271 -9.188 -10.509 1.00 60.45 145 LEU A C 1
ATOM 1183 O O . LEU A 1 145 ? -8.567 -9.231 -11.707 1.00 61.38 145 LEU A O 1
ATOM 1188 N N . LEU B 1 10 ? -5.929 -0.282 -7.135 1.00 62.06 10 LEU B N 1
ATOM 1189 C CA . LEU B 1 10 ? -6.217 1.140 -7.312 1.00 60.31 10 LEU B CA 1
ATOM 1190 C C . LEU B 1 10 ? -5.098 1.823 -8.111 1.00 60.07 10 LEU B C 1
ATOM 1191 O O . LEU B 1 10 ? -4.000 1.279 -8.248 1.00 61.54 10 LEU B O 1
ATOM 1196 N N . GLU B 1 11 ? -5.383 3.004 -8.656 1.00 60.00 11 GLU B N 1
ATOM 1197 C CA . GLU B 1 11 ? -4.369 3.820 -9.320 1.00 57.98 11 GLU B CA 1
ATOM 1198 C C . GLU B 1 11 ? -3.653 4.776 -8.361 1.00 54.27 11 GLU B C 1
ATOM 1199 O O . GLU B 1 11 ? -2.898 5.643 -8.811 1.00 54.13 11 GLU B O 1
ATOM 1201 N N . ALA B 1 12 ? -3.859 4.636 -7.056 1.00 50.00 12 ALA B N 1
ATOM 1202 C CA . ALA B 1 12 ? -3.277 5.607 -6.146 1.00 43.18 12 ALA B CA 1
ATOM 1203 C C . ALA B 1 12 ? -1.837 5.241 -5.796 1.00 39.89 12 ALA B C 1
ATOM 1204 O O . ALA B 1 12 ? -1.343 4.154 -6.107 1.00 39.22 12 ALA B O 1
ATOM 1206 N N . THR B 1 13 ? -1.160 6.176 -5.135 1.00 37.03 13 THR B N 1
ATOM 1207 C CA . THR B 1 13 ? 0.237 6.021 -4.760 1.00 35.35 13 THR B CA 1
ATOM 1208 C C . THR B 1 13 ? 0.378 5.920 -3.249 1.00 33.05 13 THR B C 1
ATOM 1209 O O . THR B 1 13 ? -0.515 6.304 -2.482 1.00 32.15 13 THR B O 1
ATOM 1213 N N . VAL B 1 14 ? 1.535 5.401 -2.837 1.00 30.01 14 VAL B N 1
ATOM 1214 C CA . VAL B 1 14 ? 1.864 5.303 -1.419 1.00 29.21 14 VAL B CA 1
ATOM 1215 C C . VAL B 1 14 ? 1.773 6.668 -0.755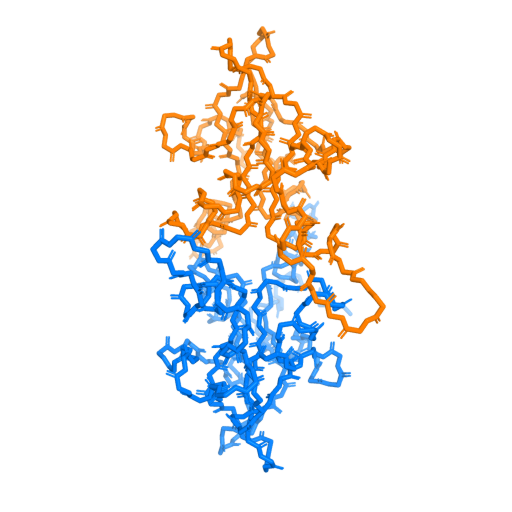 1.00 29.08 14 VAL B C 1
ATOM 1216 O O . VAL B 1 14 ? 1.242 6.801 0.358 1.00 29.07 14 VAL B O 1
ATOM 1220 N N . GLY B 1 15 ? 2.309 7.699 -1.413 1.00 32.77 15 GLY B N 1
ATOM 1221 C CA . GLY B 1 15 ? 2.359 9.009 -0.799 1.00 33.62 15 GLY B CA 1
ATOM 1222 C C . GLY B 1 15 ? 0.991 9.581 -0.497 1.00 32.53 15 GLY B C 1
ATOM 1223 O O . GLY B 1 15 ? 0.844 10.393 0.422 1.00 32.72 15 GLY B O 1
ATOM 1224 N N . GLN B 1 16 ? -0.026 9.167 -1.253 1.00 32.31 16 GLN B N 1
ATOM 1225 C CA . GLN B 1 16 ? -1.370 9.680 -1.022 1.00 34.14 16 GLN B CA 1
ATOM 1226 C C . GLN B 1 16 ? -1.998 9.114 0.236 1.00 33.61 16 GLN B C 1
ATOM 1227 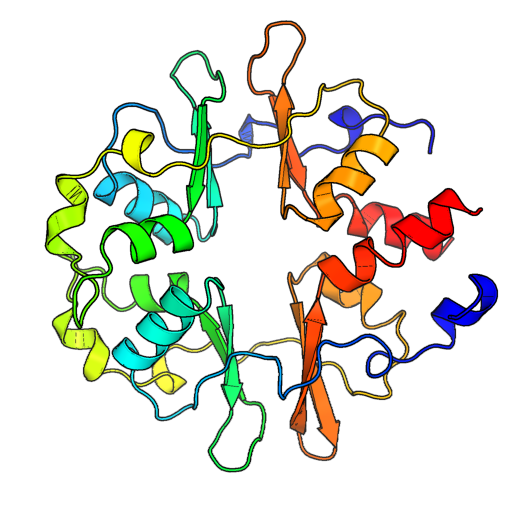O O . GLN B 1 16 ? -2.971 9.692 0.739 1.00 34.52 16 GLN B O 1
ATOM 1233 N N . PHE B 1 17 ? -1.463 8.009 0.764 1.00 28.53 17 PHE B N 1
ATOM 1234 C CA . PHE B 1 17 ? -2.050 7.363 1.923 1.00 28.41 17 PHE B CA 1
ATOM 1235 C C . PHE B 1 17 ? -1.112 7.267 3.118 1.00 27.85 17 PHE B C 1
ATOM 1236 O O . PHE B 1 17 ? -1.563 6.909 4.216 1.00 29.28 17 PHE B O 1
ATOM 1244 N N . MET B 1 18 ? 0.145 7.660 2.976 1.00 25.73 18 MET B N 1
ATOM 1245 C CA . MET B 1 18 ? 1.058 7.548 4.108 1.00 24.58 18 MET B CA 1
ATOM 1246 C C . MET B 1 18 ? 0.693 8.500 5.243 1.00 26.56 18 MET B C 1
ATOM 1247 O O . MET B 1 18 ? 0.032 9.533 5.065 1.00 28.40 18 MET B O 1
ATOM 1252 N N . ILE B 1 19 ? 1.142 8.114 6.430 1.00 25.58 19 ILE B N 1
ATOM 1253 C CA . ILE B 1 19 ? 1.176 8.990 7.593 1.00 24.61 19 ILE B CA 1
ATOM 1254 C C . ILE B 1 19 ? 2.361 9.932 7.406 1.00 25.49 19 ILE B C 1
ATOM 1255 O O . ILE B 1 19 ? 3.505 9.482 7.300 1.00 26.11 19 ILE B O 1
ATOM 1260 N N . GLU B 1 20 ? 2.098 11.236 7.369 1.00 26.79 20 GLU B N 1
ATOM 1261 C CA . GLU B 1 20 ? 3.149 12.202 7.084 1.00 26.50 20 GLU B CA 1
ATOM 1262 C C . GLU B 1 20 ? 4.176 12.257 8.205 1.00 29.12 20 GLU B C 1
ATOM 1263 O O . GLU B 1 20 ? 3.860 12.027 9.374 1.00 29.78 20 GLU B O 1
ATOM 1269 N N . ALA B 1 21 ? 5.418 12.568 7.822 1.00 31.16 21 ALA B N 1
ATOM 1270 C CA . ALA B 1 21 ? 6.559 12.510 8.741 1.00 32.74 21 ALA B CA 1
ATOM 1271 C C . ALA B 1 21 ? 6.359 13.370 9.987 1.00 31.46 21 ALA B C 1
ATOM 1272 O O . ALA B 1 21 ? 6.884 13.039 11.059 1.00 31.66 21 ALA B O 1
ATOM 1274 N N . ASP B 1 22 ? 5.622 14.483 9.872 1.00 35.56 22 ASP B N 1
ATOM 1275 C CA . ASP B 1 22 ? 5.396 15.359 11.021 1.00 36.87 22 ASP B CA 1
ATOM 1276 C C . ASP B 1 22 ? 4.623 14.668 12.147 1.00 36.28 22 ASP B C 1
ATOM 1277 O O . ASP B 1 22 ? 4.704 15.110 13.295 1.00 40.67 22 ASP B O 1
ATOM 1282 N N . LYS B 1 23 ? 3.875 13.606 11.845 1.00 30.68 23 LYS B N 1
ATOM 1283 C CA . LYS B 1 23 ? 3.121 12.835 12.828 1.00 27.51 23 LYS B CA 1
ATOM 1284 C C . LYS B 1 23 ? 3.910 11.667 13.389 1.00 23.74 23 LYS B C 1
ATOM 1285 O O . LYS B 1 23 ? 3.423 10.976 14.296 1.00 23.65 23 LYS B O 1
ATOM 1291 N N . VAL B 1 24 ? 5.113 11.439 12.898 1.00 23.38 24 VAL B N 1
ATOM 1292 C CA . VAL B 1 24 ? 5.834 10.197 13.144 1.00 21.33 24 VAL B CA 1
ATOM 1293 C C . VAL B 1 24 ? 6.821 10.379 14.293 1.00 21.74 24 VAL B C 1
ATOM 1294 O O . VAL B 1 24 ? 7.702 11.249 14.262 1.00 25.74 24 VAL B O 1
ATOM 1298 N N . ALA B 1 25 ? 6.686 9.523 15.295 1.00 20.25 25 ALA B N 1
ATOM 1299 C CA . ALA B 1 25 ? 7.668 9.458 16.373 1.00 17.80 25 ALA B CA 1
ATOM 1300 C C . ALA B 1 25 ? 8.946 8.807 15.834 1.00 17.43 25 ALA B C 1
ATOM 1301 O O . ALA B 1 25 ? 8.894 7.868 15.039 1.00 20.23 25 ALA B O 1
ATOM 1303 N N . HIS B 1 26 ? 10.101 9.281 16.281 1.00 18.80 26 HIS B N 1
ATOM 1304 C CA . HIS B 1 26 ? 11.347 8.693 15.825 1.00 19.26 26 HIS B CA 1
ATOM 1305 C C . HIS B 1 26 ? 12.399 8.902 16.893 1.00 21.10 26 HIS B C 1
ATOM 1306 O O . HIS B 1 26 ? 12.184 9.609 17.881 1.00 21.93 26 HIS B O 1
ATOM 1313 N N A VAL B 1 27 ? 13.541 8.261 16.687 0.88 19.77 27 VAL B N 1
ATOM 1314 N N B VAL B 1 27 ? 13.541 8.257 16.710 0.12 21.91 27 VAL B N 1
ATOM 1315 C CA A VAL B 1 27 ? 14.728 8.471 17.499 0.88 20.25 27 VAL B CA 1
ATOM 1316 C CA B VAL B 1 27 ? 14.704 8.537 17.535 0.12 22.89 27 VAL B CA 1
ATOM 1317 C C A VAL B 1 27 ? 15.831 9.027 16.616 0.88 22.83 27 VAL B C 1
ATOM 1318 C C B VAL B 1 27 ? 15.810 9.049 16.631 0.12 24.15 27 VAL B C 1
ATOM 1319 O O A VAL B 1 27 ? 16.026 8.569 15.478 0.88 20.44 27 VAL B O 1
ATOM 1320 O O B VAL B 1 27 ? 15.971 8.597 15.492 0.12 24.48 27 VAL B O 1
ATOM 1327 N N . GLN B 1 28 ? 16.543 10.025 17.138 1.00 24.43 28 GLN B N 1
ATOM 1328 C CA . GLN B 1 28 ? 17.654 10.609 16.428 1.00 25.32 28 GLN B CA 1
ATOM 1329 C C . GLN B 1 28 ? 18.889 9.751 16.606 1.00 26.86 28 GLN B C 1
ATOM 1330 O O . GLN B 1 28 ? 19.128 9.169 17.681 1.00 28.22 28 GLN B O 1
ATOM 1336 N N . VAL B 1 29 ? 19.664 9.671 15.534 1.00 29.65 29 VAL B N 1
ATOM 1337 C CA . VAL B 1 29 ? 20.967 9.035 15.599 1.00 32.34 29 VAL B CA 1
ATOM 1338 C C . VAL B 1 29 ? 21.818 9.700 16.685 1.00 34.53 29 VAL B C 1
ATOM 1339 O O . VAL B 1 29 ? 21.609 10.863 17.079 1.00 34.63 29 VAL B O 1
ATOM 1343 N N . GLY B 1 30 ? 22.778 8.941 17.184 1.00 31.20 30 GLY B N 1
ATOM 1344 C CA . GLY B 1 30 ? 23.666 9.437 18.198 1.00 32.83 30 GLY B CA 1
ATOM 1345 C C . GLY B 1 30 ? 23.141 9.297 19.600 1.00 33.17 30 GLY B C 1
ATOM 1346 O O . GLY B 1 30 ? 23.711 9.895 20.524 1.00 39.33 30 GLY B O 1
ATOM 1347 N N . ASN B 1 31 ? 22.074 8.542 19.796 1.00 27.28 31 ASN B N 1
ATOM 1348 C CA . ASN B 1 31 ? 21.500 8.352 21.120 1.00 25.62 31 ASN B CA 1
ATOM 1349 C C . ASN B 1 31 ? 21.719 6.925 21.577 1.00 26.96 31 ASN B C 1
ATOM 1350 O O . ASN B 1 31 ? 22.005 6.040 20.770 1.00 28.42 31 ASN B O 1
ATOM 1355 N N . ASN B 1 32 ? 21.550 6.703 22.882 1.00 25.99 32 ASN B N 1
ATOM 1356 C CA . ASN B 1 32 ? 21.723 5.363 23.422 1.00 24.26 32 ASN B CA 1
ATOM 1357 C C . ASN B 1 32 ? 20.365 4.700 23.614 1.00 22.71 32 ASN B C 1
ATOM 1358 O O . ASN B 1 32 ? 19.299 5.292 23.380 1.00 23.21 32 ASN B O 1
ATOM 1363 N N . LEU B 1 33 ? 20.414 3.436 24.029 1.00 24.54 33 LEU B N 1
ATOM 1364 C CA . LEU B 1 33 ? 19.180 2.675 24.132 1.00 22.66 33 LEU B CA 1
ATOM 1365 C C . LEU B 1 33 ? 18.338 3.124 25.314 1.00 22.08 33 LEU B C 1
ATOM 1366 O O . LEU B 1 33 ? 17.140 2.836 25.334 1.00 23.26 33 LEU B O 1
ATOM 1371 N N . GLU B 1 34 ? 18.942 3.742 26.334 1.00 23.11 34 GLU B N 1
ATOM 1372 C CA . GLU B 1 34 ? 18.116 4.275 27.413 1.00 23.66 34 GLU B CA 1
ATOM 1373 C C . GLU B 1 34 ? 17.157 5.312 26.861 1.00 22.41 34 GLU B C 1
ATOM 1374 O O . GLU B 1 34 ? 15.948 5.267 27.121 1.00 23.47 34 GLU B O 1
ATOM 1380 N N . HIS B 1 35 ? 17.678 6.235 26.051 1.00 21.77 35 HIS B N 1
ATOM 1381 C CA . HIS B 1 35 ? 16.819 7.241 25.432 1.00 20.96 35 HIS B CA 1
ATOM 1382 C C . HIS B 1 35 ? 15.793 6.593 24.505 1.00 21.29 35 HIS B C 1
ATOM 1383 O O . HIS B 1 35 ? 14.601 6.921 24.547 1.00 20.33 35 HIS B O 1
ATOM 1390 N N . ALA B 1 36 ? 16.242 5.669 23.650 1.00 20.94 36 ALA B N 1
ATOM 1391 C CA . ALA B 1 36 ? 15.312 5.038 22.717 1.00 20.08 36 ALA B CA 1
ATOM 1392 C C . ALA B 1 36 ? 14.188 4.320 23.456 1.00 19.20 36 ALA B C 1
ATOM 1393 O O . ALA B 1 36 ? 13.019 4.424 23.070 1.00 19.91 36 ALA B O 1
ATOM 1395 N N . LEU B 1 37 ? 14.520 3.588 24.521 1.00 18.62 37 LEU B N 1
ATOM 1396 C CA . LEU B 1 37 ? 13.494 2.875 25.271 1.00 18.92 37 LEU B CA 1
ATOM 1397 C C . LEU B 1 37 ? 12.544 3.851 25.964 1.00 20.57 37 LEU B C 1
ATOM 1398 O O . LEU B 1 37 ? 11.331 3.608 26.037 1.00 20.45 37 LEU B O 1
ATOM 1403 N N . LEU B 1 38 ? 13.070 4.985 26.439 1.00 20.08 38 LEU B N 1
ATOM 1404 C CA . LEU B 1 38 ? 12.207 6.008 27.027 1.00 18.72 38 LEU B CA 1
ATOM 1405 C C . LEU B 1 38 ? 11.199 6.540 26.003 1.00 17.87 38 LEU B C 1
ATOM 1406 O O . LEU B 1 38 ? 10.008 6.669 26.305 1.00 18.31 38 LEU B O 1
ATOM 1411 N N . VAL B 1 39 ? 11.664 6.868 24.784 1.00 17.42 39 VAL B N 1
ATOM 1412 C CA . VAL B 1 39 ? 10.764 7.386 23.750 1.00 16.35 39 VAL B CA 1
ATOM 1413 C C . VAL B 1 39 ? 9.707 6.344 23.379 1.00 17.84 39 VAL B C 1
ATOM 1414 O O . VAL B 1 39 ? 8.513 6.658 23.274 1.00 17.84 39 VAL B O 1
ATOM 1418 N N . LEU B 1 40 ? 10.127 5.093 23.154 1.00 18.35 40 LEU B N 1
ATOM 1419 C CA . LEU B 1 40 ? 9.158 4.040 22.839 1.00 17.14 40 LEU B CA 1
ATOM 1420 C C . LEU B 1 40 ? 8.139 3.883 23.962 1.00 18.86 40 LEU B C 1
ATOM 1421 O O . LEU B 1 40 ? 6.937 3.743 23.706 1.00 19.39 40 LEU B O 1
ATOM 1426 N N . THR B 1 41 ? 8.605 3.927 25.222 1.00 18.14 41 THR B N 1
ATOM 1427 C CA . THR B 1 41 ? 7.716 3.698 26.364 1.00 17.63 41 THR B CA 1
ATOM 1428 C C . THR B 1 41 ? 6.711 4.843 26.513 1.00 18.07 41 THR B C 1
ATOM 1429 O O . THR B 1 41 ? 5.514 4.605 26.717 1.00 19.30 41 THR B O 1
ATOM 1433 N N . LYS B 1 42 ? 7.186 6.096 26.412 1.00 17.27 42 LYS B N 1
ATOM 1434 C CA . LYS B 1 42 ? 6.299 7.245 26.567 1.00 18.17 42 LYS B CA 1
ATOM 1435 C C . LYS B 1 42 ? 5.301 7.347 25.427 1.00 18.57 42 LYS B C 1
ATOM 1436 O O . LYS B 1 42 ? 4.130 7.681 25.659 1.00 20.41 42 LYS B O 1
ATOM 1442 N N . THR B 1 43 ? 5.753 7.107 24.183 1.00 18.86 43 THR B N 1
ATOM 1443 C CA . THR B 1 43 ? 4.851 7.263 23.047 1.00 18.26 43 THR B CA 1
ATOM 1444 C C . THR B 1 43 ? 3.905 6.075 22.913 1.00 18.82 43 THR B C 1
ATOM 1445 O O . THR B 1 43 ? 2.837 6.214 22.314 1.00 22.23 43 THR B O 1
ATOM 1449 N N . GLY B 1 44 ? 4.306 4.907 23.391 1.00 18.33 44 GLY B N 1
ATOM 1450 C CA . GLY B 1 44 ? 3.525 3.706 23.257 1.00 18.55 44 GLY B CA 1
ATOM 1451 C C . GLY B 1 44 ? 3.813 2.914 21.998 1.00 17.77 44 GLY B C 1
ATOM 1452 O O . GLY B 1 44 ? 3.289 1.800 21.859 1.00 21.34 44 GLY B O 1
ATOM 1453 N N . TYR B 1 45 ? 4.591 3.452 21.058 1.00 17.94 45 TYR B N 1
ATOM 1454 C CA . TYR B 1 45 ? 4.879 2.712 19.840 1.00 17.41 45 TYR B CA 1
ATOM 1455 C C . TYR B 1 45 ? 5.865 1.596 20.118 1.00 19.19 45 TYR B C 1
ATOM 1456 O O . TYR B 1 45 ? 6.730 1.707 20.994 1.00 21.48 45 TYR B O 1
ATOM 1465 N N . THR B 1 46 ? 5.738 0.504 19.362 1.00 18.55 46 THR B N 1
ATOM 1466 C CA . THR B 1 46 ? 6.615 -0.625 19.632 1.00 19.53 46 THR B CA 1
ATOM 1467 C C . THR B 1 46 ? 7.849 -0.631 18.754 1.00 19.37 46 THR B C 1
ATOM 1468 O O . THR B 1 46 ? 8.808 -1.329 19.088 1.00 19.33 46 THR B O 1
ATOM 1472 N N . ALA B 1 47 ? 7.845 0.130 17.648 1.00 17.70 47 ALA B N 1
ATOM 1473 C CA . ALA B 1 47 ? 9.002 0.256 16.771 1.00 16.61 47 ALA B CA 1
ATOM 1474 C C . ALA B 1 47 ? 8.834 1.552 15.993 1.00 16.30 47 ALA B C 1
ATOM 1475 O O . ALA B 1 47 ? 7.733 1.854 15.534 1.00 18.43 47 ALA B O 1
ATOM 1477 N N . ILE B 1 48 ? 9.921 2.300 15.826 1.00 17.43 48 ILE B N 1
ATOM 1478 C CA . ILE B 1 48 ? 9.835 3.607 15.169 1.00 18.06 48 ILE B CA 1
ATOM 1479 C C . ILE B 1 48 ? 11.092 3.863 14.351 1.00 20.26 48 ILE B C 1
ATOM 1480 O O . ILE B 1 48 ? 12.131 3.221 14.582 1.00 19.89 48 ILE B O 1
ATOM 1485 N N . PRO B 1 49 ? 11.050 4.802 13.406 1.00 18.50 49 PRO B N 1
ATOM 1486 C CA . PRO B 1 49 ? 12.242 5.068 12.585 1.00 20.08 49 PRO B CA 1
ATOM 1487 C C . PRO B 1 49 ? 13.377 5.686 13.394 1.00 19.72 49 PRO B C 1
ATOM 1488 O O . PRO B 1 49 ? 13.167 6.367 14.406 1.00 19.61 49 PRO B O 1
ATOM 1492 N N . VAL B 1 50 ? 14.592 5.455 12.908 1.00 20.02 50 VAL B N 1
ATOM 1493 C CA . VAL B 1 50 ? 15.790 6.157 13.360 1.00 21.45 50 VAL B CA 1
ATOM 1494 C C . VAL B 1 50 ? 16.200 7.119 12.248 1.00 22.95 50 VAL B C 1
ATOM 1495 O O . VAL B 1 50 ? 16.475 6.685 11.121 1.00 23.67 50 VAL B O 1
ATOM 1499 N N . LEU B 1 51 ? 16.250 8.411 12.564 1.00 24.49 51 LEU B N 1
ATOM 1500 C CA . LEU B 1 51 ? 16.566 9.480 11.624 1.00 27.01 51 LEU B CA 1
ATOM 1501 C C . LEU B 1 51 ? 17.789 10.248 12.095 1.00 29.33 51 LEU B C 1
ATOM 1502 O O . LEU B 1 51 ? 18.147 10.208 13.271 1.00 30.62 51 LEU B O 1
ATOM 1507 N N . ASP B 1 52 ? 18.428 10.962 11.166 1.00 30.39 52 ASP B N 1
ATOM 1508 C CA . ASP B 1 52 ? 19.424 11.974 11.485 1.00 31.87 52 ASP B CA 1
ATOM 1509 C C . ASP B 1 52 ? 18.797 13.355 11.380 1.00 33.65 52 ASP B C 1
ATOM 1510 O O . ASP B 1 52 ? 17.621 13.483 11.026 1.00 33.24 52 ASP B O 1
ATOM 1515 N N . PRO B 1 53 ? 19.520 14.425 11.749 1.00 40.85 53 PRO B N 1
ATOM 1516 C CA . PRO B 1 53 ? 18.869 15.752 11.775 1.00 41.40 53 PRO B CA 1
ATOM 1517 C C . PRO B 1 53 ? 18.452 16.258 10.404 1.00 43.54 53 PRO B C 1
ATOM 1518 O O . PRO B 1 53 ? 17.557 17.114 10.325 1.00 42.71 53 PRO B O 1
ATOM 1522 N N . SER B 1 54 ? 19.043 15.746 9.324 1.00 43.18 54 SER B N 1
ATOM 1523 C CA . SER B 1 54 ? 18.557 16.087 7.996 1.00 43.41 54 SER B CA 1
ATOM 1524 C C . SER B 1 54 ? 17.383 15.207 7.575 1.00 40.89 54 SER B C 1
ATOM 1525 O O . SER B 1 54 ? 16.971 15.262 6.411 1.00 41.79 54 SER B O 1
ATOM 1528 N N . TYR B 1 55 ? 16.845 14.418 8.511 1.00 36.57 55 TYR B N 1
ATOM 1529 C CA . TYR B 1 55 ? 15.696 13.536 8.306 1.00 36.01 55 TYR B CA 1
ATOM 1530 C C . TYR B 1 55 ? 15.977 12.470 7.253 1.00 31.83 55 TYR B C 1
ATOM 1531 O O . TYR B 1 55 ? 15.082 12.051 6.530 1.00 33.18 55 TYR B O 1
ATOM 1540 N N . ARG B 1 56 ? 17.204 11.980 7.182 1.00 30.83 56 ARG B N 1
ATOM 1541 C CA . ARG B 1 56 ? 17.442 10.752 6.439 1.00 30.27 56 ARG B CA 1
ATOM 1542 C C . ARG B 1 56 ? 17.313 9.544 7.360 1.00 27.68 56 ARG B C 1
ATOM 1543 O O . ARG B 1 56 ? 17.607 9.605 8.566 1.00 29.46 56 ARG B O 1
ATOM 1551 N N . LEU B 1 57 ? 16.824 8.458 6.773 1.00 27.84 57 LEU B N 1
ATOM 1552 C CA . LEU B 1 57 ? 16.444 7.240 7.470 1.00 25.54 57 LEU B CA 1
ATOM 1553 C C . LEU B 1 57 ? 17.634 6.302 7.566 1.00 24.82 57 LEU B C 1
ATOM 1554 O O . LEU B 1 57 ? 18.278 6.002 6.546 1.00 27.68 57 LEU B O 1
ATOM 1559 N N . HIS B 1 58 ? 17.929 5.855 8.791 1.00 25.23 58 HIS B N 1
ATOM 1560 C CA . HIS B 1 58 ? 19.035 4.937 9.051 1.00 27.28 58 HIS B CA 1
ATOM 1561 C C . HIS B 1 58 ? 18.609 3.535 9.472 1.00 27.08 58 HIS B C 1
ATOM 1562 O O . HIS B 1 58 ? 19.390 2.588 9.297 1.00 29.51 58 HIS B O 1
ATOM 1569 N N . GLY B 1 59 ? 17.402 3.369 9.998 1.00 25.65 59 GLY B N 1
ATOM 1570 C CA . GLY B 1 59 ? 16.987 2.071 10.492 1.00 23.53 59 GLY B CA 1
ATOM 1571 C C . GLY B 1 59 ? 15.697 2.208 11.268 1.00 21.54 59 GLY B C 1
ATOM 1572 O O . GLY B 1 59 ? 15.055 3.257 11.242 1.00 22.52 59 GLY B O 1
ATOM 1573 N N . LEU B 1 60 ? 15.297 1.106 11.903 1.00 21.36 60 LEU B N 1
ATOM 1574 C CA . LEU B 1 60 ? 14.162 1.095 12.816 1.00 20.27 60 LEU B CA 1
ATOM 1575 C C . LEU B 1 60 ? 14.630 0.617 14.175 1.00 20.66 60 LEU B C 1
ATOM 1576 O O . LEU B 1 60 ? 15.475 -0.276 14.270 1.00 22.80 60 LEU B O 1
ATOM 1581 N N . ILE B 1 61 ? 14.039 1.155 15.235 1.00 20.26 61 ILE B N 1
ATOM 1582 C CA . ILE B 1 61 ? 14.382 0.726 16.594 1.00 20.56 61 ILE B CA 1
ATOM 1583 C C . ILE B 1 61 ? 13.085 0.371 17.303 1.00 19.02 61 ILE B C 1
ATOM 1584 O O . ILE B 1 61 ? 12.085 1.070 17.146 1.00 20.06 61 ILE B O 1
ATOM 1589 N N . GLY B 1 62 ? 13.075 -0.745 18.041 1.00 18.65 62 GLY B N 1
ATOM 1590 C CA . GLY B 1 62 ? 1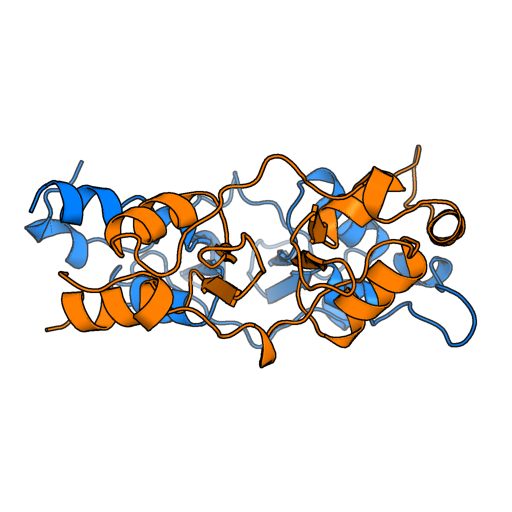1.861 -1.136 18.736 1.00 19.16 62 GLY B CA 1
ATOM 1591 C C . GLY B 1 62 ? 12.151 -1.832 20.050 1.00 19.34 62 GLY B C 1
ATOM 1592 O O . GLY B 1 62 ? 13.283 -2.181 20.363 1.00 20.08 62 GLY B O 1
ATOM 1593 N N . THR B 1 63 ? 11.095 -2.019 20.845 1.00 19.13 63 THR B N 1
ATOM 1594 C CA . THR B 1 63 ? 11.290 -2.611 22.159 1.00 20.79 63 THR B CA 1
ATOM 1595 C C . THR B 1 63 ? 11.776 -4.055 22.078 1.00 20.89 63 THR B C 1
ATOM 1596 O O . THR B 1 63 ? 12.586 -4.460 22.901 1.00 22.12 63 THR B O 1
ATOM 1600 N N . ASN B 1 64 ? 11.318 -4.848 21.098 1.00 20.48 64 ASN B N 1
ATOM 1601 C CA . ASN B 1 64 ? 11.796 -6.226 21.019 1.00 23.00 64 ASN B CA 1
ATOM 1602 C C . ASN B 1 64 ? 13.301 -6.268 20.775 1.00 22.18 64 ASN B C 1
ATOM 1603 O O . ASN B 1 64 ? 14.035 -7.037 21.421 1.00 23.38 64 ASN B O 1
ATOM 1608 N N . MET B 1 65 ? 13.788 -5.454 19.846 1.00 22.32 65 MET B N 1
ATOM 1609 C CA . MET B 1 65 ? 15.222 -5.506 19.608 1.00 23.80 65 MET B CA 1
ATOM 1610 C C . MET B 1 65 ? 15.993 -4.986 20.818 1.00 21.53 65 MET B C 1
ATOM 1611 O O . MET B 1 65 ? 17.067 -5.509 21.133 1.00 23.43 65 MET B O 1
ATOM 1616 N N . ILE B 1 66 ? 15.453 -3.986 21.524 1.00 21.01 66 ILE B N 1
ATOM 1617 C 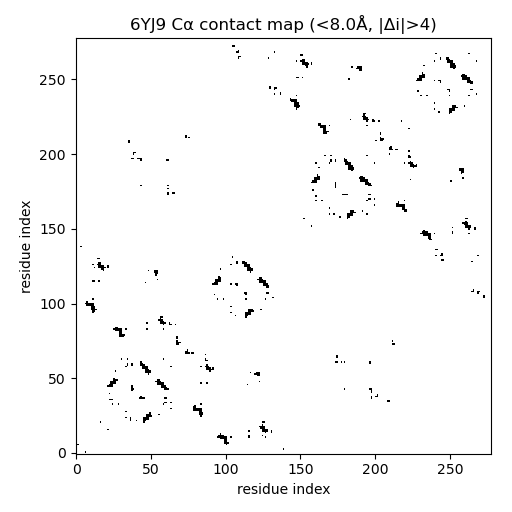CA . ILE B 1 66 ? 16.145 -3.476 22.703 1.00 21.35 66 ILE B CA 1
ATOM 1618 C C . ILE B 1 66 ? 16.211 -4.544 23.796 1.00 21.04 66 ILE B C 1
ATOM 1619 O O . ILE B 1 66 ? 17.277 -4.779 24.395 1.00 22.23 66 ILE B O 1
ATOM 1624 N N . MET B 1 67 ? 15.069 -5.171 24.115 1.00 20.65 67 MET B N 1
ATOM 1625 C CA . MET B 1 67 ? 15.079 -6.199 25.152 1.00 21.36 67 MET B CA 1
ATOM 1626 C C . MET B 1 67 ? 16.020 -7.336 24.793 1.00 20.97 67 MET B C 1
ATOM 1627 O O . MET B 1 67 ? 16.754 -7.837 25.648 1.00 23.82 67 MET B O 1
ATOM 1632 N N . ASN B 1 68 ? 16.029 -7.757 23.525 1.00 22.65 68 ASN B N 1
ATOM 1633 C CA . ASN B 1 68 ? 16.934 -8.844 23.157 1.00 24.05 68 ASN B CA 1
ATOM 1634 C C . ASN B 1 68 ? 18.400 -8.417 23.204 1.00 24.90 68 ASN B C 1
ATOM 1635 O O . ASN B 1 68 ? 19.274 -9.259 23.432 1.00 28.06 68 ASN B O 1
ATOM 1640 N N . SER B 1 69 ? 18.688 -7.132 23.018 1.00 24.60 69 SER B N 1
ATOM 1641 C CA . SER B 1 69 ? 20.066 -6.681 23.033 1.00 26.86 69 SER B CA 1
ATOM 1642 C C . SER B 1 69 ? 20.657 -6.669 24.438 1.00 29.48 69 SER B C 1
ATOM 1643 O O . SER B 1 69 ? 21.884 -6.655 24.575 1.00 33.75 69 SER B O 1
ATOM 1646 N N . ILE B 1 70 ? 19.826 -6.708 25.481 1.00 26.55 70 ILE B N 1
ATOM 1647 C CA . ILE B 1 70 ? 20.322 -6.752 26.854 1.00 27.36 70 ILE B CA 1
ATOM 1648 C C . ILE B 1 70 ? 19.846 -8.009 27.569 1.00 27.66 70 ILE B C 1
ATOM 1649 O O . ILE B 1 70 ? 19.845 -8.058 28.798 1.00 34.23 70 ILE B O 1
ATOM 1654 N N . PHE B 1 71 ? 19.462 -9.033 26.811 1.00 29.54 71 PHE B N 1
ATOM 1655 C CA . PHE B 1 71 ? 19.008 -10.304 27.363 1.00 31.31 71 PHE B CA 1
ATOM 1656 C C . PHE B 1 71 ? 20.250 -11.064 27.781 1.00 38.29 71 PHE B C 1
ATOM 1657 O O . PHE B 1 71 ? 20.999 -11.561 26.938 1.00 43.61 71 PHE B O 1
ATOM 1665 N N . GLY B 1 72 ? 20.489 -11.135 29.085 1.00 41.80 72 GLY B N 1
ATOM 1666 C CA . GLY B 1 72 ? 21.674 -11.779 29.617 1.00 44.95 72 GLY B CA 1
ATOM 1667 C C . GLY B 1 72 ? 21.467 -13.266 29.781 1.00 47.94 72 GLY B C 1
ATOM 1668 O O . GLY B 1 72 ? 20.693 -13.900 29.055 1.00 53.53 72 GLY B O 1
ATOM 1669 N N . LEU B 1 73 ? 22.164 -13.842 30.748 1.00 46.90 73 LEU B N 1
ATOM 1670 C CA . LEU B 1 73 ? 22.021 -15.275 30.953 1.00 50.78 73 LEU B CA 1
ATOM 1671 C C . LEU B 1 73 ? 20.636 -15.613 31.493 1.00 56.62 73 LEU B C 1
ATOM 1672 O O . LEU B 1 73 ? 19.916 -16.433 30.913 1.00 60.22 73 LEU B O 1
ATOM 1677 N N . GLU B 1 74 ? 20.233 -14.968 32.588 1.00 58.85 74 GLU B N 1
ATOM 1678 C CA . GLU B 1 74 ? 18.948 -15.252 33.212 1.00 63.93 74 GLU B CA 1
ATOM 1679 C C . GLU B 1 74 ? 18.046 -14.033 33.390 1.00 58.54 74 GLU B C 1
ATOM 1680 O O . GLU B 1 74 ? 16.933 -14.186 33.908 1.00 58.32 74 GLU B O 1
ATOM 1686 N N . ARG B 1 75 ? 18.479 -12.836 32.988 1.00 50.47 75 ARG B N 1
ATOM 1687 C CA . ARG B 1 75 ? 17.664 -11.656 33.230 1.00 44.39 75 ARG B CA 1
ATOM 1688 C C . ARG B 1 75 ? 17.928 -10.602 32.172 1.00 35.92 75 ARG B C 1
ATOM 1689 O O . ARG B 1 75 ? 18.970 -10.589 31.507 1.00 37.45 75 ARG B O 1
ATOM 1697 N N A ILE B 1 76 ? 16.964 -9.702 32.034 0.53 30.97 76 ILE B N 1
ATOM 1698 N N B ILE B 1 76 ? 16.956 -9.708 32.029 0.47 32.23 76 ILE B N 1
ATOM 1699 C CA A ILE B 1 76 ? 17.119 -8.538 31.175 0.53 28.17 76 ILE B CA 1
ATOM 1700 C CA B ILE B 1 76 ? 17.097 -8.523 31.194 0.47 29.41 76 ILE B CA 1
ATOM 1701 C C A ILE B 1 76 ? 17.961 -7.509 31.919 0.53 28.12 76 ILE B C 1
ATOM 1702 C C B ILE B 1 76 ? 17.979 -7.528 31.941 0.47 29.03 76 ILE B C 1
ATOM 1703 O O A ILE B 1 76 ? 17.630 -7.111 33.043 0.53 30.44 76 ILE B O 1
ATOM 1704 O O B ILE B 1 76 ? 17.691 -7.171 33.089 0.47 30.35 76 ILE B O 1
ATOM 1713 N N . GLU B 1 77 ? 19.058 -7.083 31.299 1.00 27.82 77 GLU B N 1
ATOM 1714 C CA . GLU B 1 77 ? 20.097 -6.309 31.997 1.00 28.05 77 GLU B CA 1
ATOM 1715 C C . GLU B 1 77 ? 19.946 -4.813 31.718 1.00 26.92 77 GLU B C 1
ATOM 1716 O O . GLU B 1 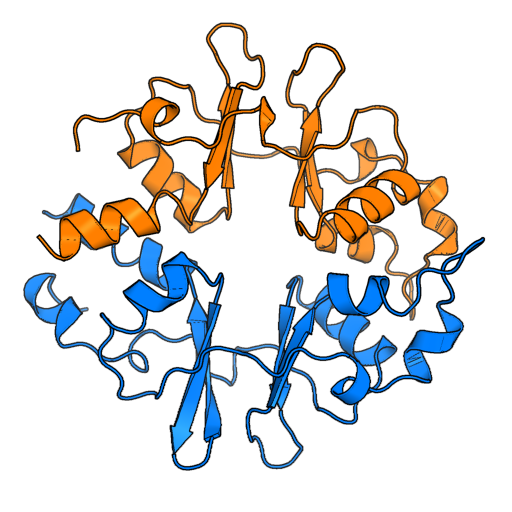77 ? 20.734 -4.190 31.005 1.00 27.00 77 GLU B O 1
ATOM 1722 N N . PHE B 1 78 ? 18.917 -4.235 32.348 1.00 25.44 78 PHE B N 1
ATOM 1723 C CA . PHE B 1 78 ? 18.530 -2.844 32.090 1.00 25.75 78 PHE B CA 1
ATOM 1724 C C . PHE B 1 78 ? 19.660 -1.856 32.348 1.00 28.52 78 PHE B C 1
ATOM 1725 O O . PHE B 1 78 ? 19.734 -0.804 31.689 1.00 25.96 78 PHE B O 1
ATOM 1733 N N . GLU B 1 79 ? 20.536 -2.165 33.295 1.00 32.74 79 GLU B N 1
ATOM 1734 C CA . GLU B 1 79 ? 21.583 -1.224 33.664 1.00 31.50 79 GLU B CA 1
ATOM 1735 C C . GLU B 1 79 ? 22.560 -0.970 32.518 1.00 32.01 79 GLU B C 1
ATOM 1736 O O . GLU B 1 79 ? 23.268 0.043 32.533 1.00 32.91 79 GLU B O 1
ATOM 1742 N N . LYS B 1 80 ? 22.570 -1.822 31.498 1.00 28.56 80 LYS B N 1
ATOM 1743 C CA . LYS B 1 80 ? 23.472 -1.667 30.364 1.00 29.33 80 LYS B CA 1
ATOM 1744 C C . LYS B 1 80 ? 22.941 -0.753 29.273 1.00 28.76 80 LYS B C 1
ATOM 1745 O O . LYS B 1 80 ? 23.670 -0.496 28.311 1.00 30.55 80 LYS B O 1
ATOM 1751 N N . LEU B 1 81 ? 21.695 -0.287 29.377 1.00 27.07 81 LEU B N 1
ATOM 1752 C CA . LEU B 1 81 ? 21.072 0.427 28.264 1.00 25.62 81 LEU B CA 1
ATOM 1753 C C . LEU B 1 81 ? 21.840 1.680 27.867 1.00 26.98 81 LEU B C 1
ATOM 1754 O O . LEU B 1 81 ? 21.863 2.035 26.681 1.00 28.10 81 LEU B O 1
ATOM 1759 N N . ASP B 1 82 ? 22.431 2.397 28.835 1.00 29.37 82 ASP B N 1
ATOM 1760 C CA . ASP B 1 82 ? 23.119 3.631 28.465 1.00 32.93 82 ASP B CA 1
ATOM 1761 C C . ASP B 1 82 ? 24.500 3.387 27.868 1.00 31.44 82 ASP B C 1
ATOM 1762 O O . ASP B 1 82 ? 25.145 4.354 27.450 1.00 35.73 82 ASP B O 1
ATOM 1767 N N . GLN B 1 83 ? 24.949 2.128 27.797 1.00 33.68 83 GLN B N 1
ATOM 1768 C CA . GLN B 1 83 ? 26.217 1.735 27.182 1.00 33.88 83 GLN B CA 1
ATOM 1769 C C . GLN B 1 83 ? 26.074 1.304 25.728 1.00 32.14 83 GLN B C 1
ATOM 1770 O O . GLN B 1 83 ? 27.082 0.983 25.084 1.00 33.28 83 GLN B O 1
ATOM 1776 N N . ILE B 1 84 ? 24.857 1.251 25.203 1.00 29.64 84 ILE B N 1
ATOM 1777 C CA . ILE B 1 84 ? 24.597 0.679 23.886 1.00 26.57 84 ILE B CA 1
ATOM 1778 C C . ILE B 1 84 ? 23.977 1.754 23.016 1.00 26.79 84 ILE B C 1
ATOM 1779 O O . ILE B 1 84 ? 23.047 2.442 23.449 1.00 28.06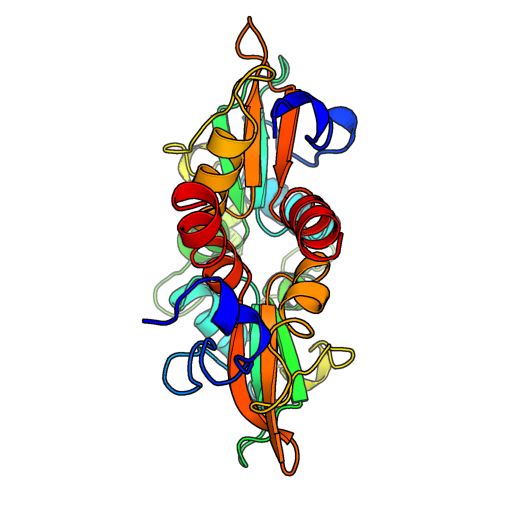 84 ILE B O 1
ATOM 1784 N N . THR B 1 85 ? 24.514 1.928 21.813 1.00 28.63 85 THR B N 1
ATOM 1785 C CA . THR B 1 85 ? 23.976 2.936 20.907 1.00 27.71 85 THR B CA 1
ATOM 1786 C C . THR B 1 85 ? 22.779 2.395 20.134 1.00 27.25 85 THR B C 1
ATOM 1787 O O . THR B 1 85 ? 22.652 1.195 19.904 1.00 27.36 85 THR B O 1
ATOM 1791 N N . VAL B 1 86 ? 21.893 3.306 19.726 1.00 25.11 86 VAL B N 1
ATOM 1792 C CA . VAL B 1 86 ? 20.810 2.921 18.824 1.00 22.60 86 VAL B CA 1
ATOM 1793 C C . VAL B 1 86 ? 21.394 2.286 17.566 1.00 25.54 86 VAL B C 1
ATOM 1794 O O . VAL B 1 86 ? 20.859 1.308 17.034 1.00 25.84 86 VAL B O 1
ATOM 1798 N N . GLU B 1 87 ? 22.520 2.817 17.086 1.00 25.46 87 GLU B N 1
ATOM 1799 C CA . GLU B 1 87 ? 23.048 2.359 15.809 1.00 26.38 87 GLU B CA 1
ATOM 1800 C C . GLU B 1 87 ? 23.468 0.902 15.845 1.00 28.19 87 GLU B C 1
ATOM 1801 O O . GLU B 1 87 ? 23.318 0.203 14.833 1.00 29.13 87 GLU B O 1
ATOM 1807 N N . GLU B 1 88 ? 23.977 0.427 16.993 1.00 28.53 88 GLU B N 1
ATOM 1808 C CA . GLU B 1 88 ? 24.424 -0.958 17.162 1.00 30.61 88 GLU B CA 1
ATOM 1809 C C . GLU B 1 88 ? 23.285 -1.958 17.136 1.00 31.49 88 GLU B C 1
ATOM 1810 O O . GLU B 1 88 ? 23.540 -3.149 16.941 1.00 34.86 88 GLU B O 1
ATOM 1816 N N . VAL B 1 89 ? 22.056 -1.515 17.397 1.00 27.33 89 VAL B N 1
ATOM 1817 C CA . VAL B 1 89 ? 20.936 -2.416 17.613 1.00 25.44 89 VAL B CA 1
ATOM 1818 C C . VAL B 1 89 ? 19.849 -2.252 16.563 1.00 25.25 89 VAL B C 1
ATOM 1819 O O . VAL B 1 89 ? 19.135 -3.232 16.274 1.00 27.12 89 VAL B O 1
ATOM 1823 N N . MET B 1 90 ? 19.762 -1.090 15.908 1.00 24.60 90 MET B N 1
ATOM 1824 C CA . MET B 1 90 ? 18.656 -0.832 15.004 1.00 24.02 90 MET B CA 1
ATOM 1825 C C . MET B 1 90 ? 18.685 -1.782 13.813 1.00 25.15 90 MET B C 1
ATOM 1826 O O . MET B 1 90 ? 19.744 -2.251 13.376 1.00 26.22 90 MET B O 1
ATOM 1831 N N . LEU B 1 91 ? 17.490 -2.090 13.313 1.00 23.85 91 LEU B N 1
ATOM 1832 C CA . LEU B 1 91 ? 17.325 -2.896 12.105 1.00 23.91 91 LEU B CA 1
ATOM 1833 C C . LEU B 1 91 ? 17.598 -2.025 10.890 1.00 25.56 91 LEU B C 1
ATOM 1834 O O . LEU B 1 91 ? 16.929 -1.007 10.697 1.00 26.26 91 LEU B O 1
ATOM 1839 N N . THR B 1 92 ? 18.569 -2.421 10.058 1.00 27.75 92 THR B N 1
ATOM 1840 C CA . THR B 1 92 ? 18.894 -1.617 8.884 1.00 30.32 92 THR B CA 1
ATOM 1841 C C . THR B 1 92 ? 18.475 -2.242 7.560 1.00 33.05 92 THR B C 1
ATOM 1842 O O . THR B 1 92 ? 18.326 -1.520 6.574 1.00 38.14 92 THR B O 1
ATOM 1846 N N . ASP B 1 93 ? 18.233 -3.540 7.523 1.00 33.74 93 ASP B N 1
ATOM 1847 C CA . ASP B 1 93 ? 17.789 -4.211 6.304 1.00 36.41 93 ASP B CA 1
ATOM 1848 C C . ASP B 1 93 ? 16.271 -4.090 6.275 1.00 35.79 93 ASP B C 1
ATOM 1849 O O . ASP B 1 93 ? 15.543 -4.977 6.719 1.00 36.21 93 ASP B O 1
ATOM 1854 N N . ILE B 1 94 ? 15.791 -2.941 5.793 1.00 33.79 94 ILE B N 1
ATOM 1855 C CA . ILE B 1 94 ? 14.355 -2.644 5.803 1.00 32.10 94 ILE B CA 1
ATOM 1856 C C . ILE B 1 94 ? 13.880 -2.227 4.422 1.00 31.50 94 ILE B C 1
ATOM 1857 O O . ILE B 1 94 ? 14.637 -1.592 3.672 1.00 32.41 94 ILE B O 1
ATOM 1862 N N . PRO B 1 95 ? 12.632 -2.524 4.069 1.00 28.87 95 PRO B N 1
ATOM 1863 C CA . PRO B 1 95 ? 12.090 -2.012 2.817 1.00 28.05 95 PRO B CA 1
ATOM 1864 C C . PRO B 1 95 ? 11.913 -0.500 2.874 1.00 27.01 95 PRO B C 1
ATOM 1865 O O . PRO B 1 95 ? 11.793 0.122 3.934 1.00 28.12 95 PRO B O 1
ATOM 1869 N N . ARG B 1 96 ? 11.936 0.095 1.696 1.00 27.40 96 ARG B N 1
ATOM 1870 C CA . ARG B 1 96 ? 11.684 1.512 1.554 1.00 28.42 96 ARG B CA 1
ATOM 1871 C C . ARG B 1 96 ? 10.743 1.719 0.380 1.00 29.68 96 ARG B C 1
ATOM 1872 O O . ARG B 1 96 ? 10.776 0.977 -0.608 1.00 34.42 96 ARG B O 1
ATOM 1880 N N . LEU B 1 97 ? 9.879 2.706 0.519 1.00 26.53 97 LEU B N 1
ATOM 1881 C CA . LEU B 1 97 ? 8.970 3.118 -0.531 1.00 26.32 97 LEU B CA 1
ATOM 1882 C C . LEU B 1 97 ? 9.307 4.539 -0.941 1.00 26.35 97 LEU B C 1
ATOM 1883 O O . LEU B 1 97 ? 9.895 5.307 -0.166 1.00 27.59 97 LEU B O 1
ATOM 1888 N N . HIS B 1 98 ? 8.953 4.867 -2.175 1.00 28.51 98 HIS B N 1
ATOM 1889 C CA . HIS B 1 98 ? 9.002 6.228 -2.671 1.00 30.37 98 HIS B CA 1
ATOM 1890 C C . HIS B 1 98 ? 7.580 6.757 -2.682 1.00 31.20 98 HIS B C 1
ATOM 1891 O O . HIS B 1 98 ? 6.630 5.989 -2.845 1.00 29.94 98 HIS B O 1
ATOM 1898 N N . ILE B 1 99 ? 7.437 8.081 -2.549 1.00 31.57 99 ILE B N 1
ATOM 1899 C CA . ILE B 1 99 ? 6.100 8.657 -2.459 1.00 34.34 99 ILE B CA 1
ATOM 1900 C C . ILE B 1 99 ? 5.246 8.347 -3.688 1.00 33.51 99 ILE B C 1
ATOM 1901 O O . ILE B 1 99 ? 4.013 8.344 -3.592 1.00 35.51 99 ILE B O 1
ATOM 1906 N N . ASN B 1 100 ? 5.853 8.094 -4.859 1.00 34.94 100 ASN B N 1
ATOM 1907 C CA . ASN B 1 100 ? 5.062 7.806 -6.056 1.00 36.02 100 ASN B CA 1
ATOM 1908 C C . ASN B 1 100 ? 4.961 6.322 -6.389 1.00 37.57 100 ASN B C 1
ATOM 1909 O O . ASN B 1 100 ? 4.482 5.971 -7.475 1.00 39.99 100 ASN B O 1
ATOM 1914 N N . ASP B 1 101 ? 5.394 5.442 -5.509 1.00 34.17 101 ASP B N 1
ATOM 1915 C CA . ASP B 1 101 ? 5.223 4.023 -5.778 1.00 31.79 101 ASP B CA 1
ATOM 1916 C C . ASP B 1 101 ? 3.743 3.663 -5.817 1.00 32.52 101 ASP B C 1
ATOM 1917 O O . ASP B 1 101 ? 2.948 4.208 -5.040 1.00 33.73 101 ASP B O 1
ATOM 1922 N N . PRO B 1 102 ? 3.346 2.745 -6.691 1.00 32.77 102 PRO B N 1
ATOM 1923 C CA . PRO B 1 102 ? 1.950 2.302 -6.708 1.00 33.01 102 PRO B CA 1
ATOM 1924 C C . PRO B 1 102 ? 1.576 1.714 -5.362 1.00 31.27 102 PRO B C 1
ATOM 1925 O O . PRO B 1 102 ? 2.387 1.062 -4.701 1.00 30.55 102 PRO B O 1
ATOM 1929 N N . ILE B 1 103 ? 0.331 1.955 -4.961 1.00 33.19 103 ILE B N 1
ATOM 1930 C CA . ILE B 1 103 ? -0.104 1.496 -3.650 1.00 32.76 103 ILE B CA 1
ATOM 1931 C C . ILE B 1 103 ? 0.026 -0.021 -3.521 1.00 32.85 103 ILE B C 1
ATOM 1932 O O . ILE B 1 103 ? 0.311 -0.526 -2.433 1.00 31.30 103 ILE B O 1
ATOM 1937 N N . MET B 1 104 ? -0.127 -0.776 -4.619 1.00 33.75 104 MET B N 1
ATOM 1938 C CA . MET B 1 104 ? -0.000 -2.227 -4.500 1.00 33.58 104 MET B CA 1
ATOM 1939 C C . MET B 1 104 ? 1.398 -2.644 -4.063 1.00 32.04 104 MET B C 1
ATOM 1940 O O . MET B 1 104 ? 1.562 -3.695 -3.431 1.00 33.46 104 MET B O 1
ATOM 1945 N N . LYS B 1 105 ? 2.418 -1.856 -4.395 1.00 31.02 105 LYS B N 1
ATOM 1946 C CA . LYS B 1 105 ? 3.749 -2.176 -3.899 1.00 30.21 105 LYS B CA 1
ATOM 1947 C C . LYS B 1 105 ? 3.797 -2.053 -2.378 1.00 29.05 105 LYS B C 1
ATOM 1948 O O . LYS B 1 105 ? 4.355 -2.917 -1.693 1.00 28.92 105 LYS B O 1
ATOM 1954 N N . GLY B 1 106 ? 3.189 -0.998 -1.829 1.00 26.53 106 GLY B N 1
ATOM 1955 C CA . GLY B 1 106 ? 3.150 -0.857 -0.382 1.00 26.40 106 GLY B CA 1
ATOM 1956 C C . GLY B 1 106 ? 2.318 -1.943 0.271 1.00 24.56 106 GLY B C 1
ATOM 1957 O O . GLY B 1 106 ? 2.658 -2.431 1.355 1.00 26.18 106 GLY B O 1
ATOM 1958 N N . PHE B 1 107 ? 1.210 -2.332 -0.379 0.86 23.75 107 PHE B N 1
ATOM 1959 C CA . PHE B 1 107 ? 0.370 -3.411 0.139 0.86 24.20 107 PHE B CA 1
ATOM 1960 C C . PHE B 1 107 ? 1.178 -4.688 0.285 0.86 26.88 107 PHE B C 1
ATOM 1961 O O . PHE B 1 107 ? 1.106 -5.359 1.321 0.86 27.72 107 PHE B O 1
ATOM 1969 N N . GLY B 1 108 ? 1.996 -5.019 -0.712 1.00 26.90 108 GLY B N 1
ATOM 1970 C CA . GLY B 1 108 ? 2.796 -6.220 -0.595 1.00 28.43 108 GLY B CA 1
ATOM 1971 C C . GLY B 1 108 ? 3.822 -6.112 0.512 1.00 28.43 108 GLY B C 1
ATOM 1972 O O . GLY B 1 108 ? 4.068 -7.077 1.250 1.00 27.08 108 GLY B O 1
ATOM 1973 N N . MET B 1 109 ? 4.398 -4.919 0.684 1.00 26.46 109 MET B N 1
ATOM 1974 C CA . MET B 1 109 ? 5.438 -4.768 1.699 1.00 24.37 109 MET B CA 1
ATOM 1975 C C . MET B 1 109 ? 4.904 -4.792 3.132 1.00 24.67 109 MET B C 1
ATOM 1976 O O . MET B 1 109 ? 5.670 -5.096 4.038 1.00 26.47 109 MET B O 1
ATOM 1981 N N . VAL B 1 110 ? 3.624 -4.501 3.374 1.00 22.87 110 VAL B N 1
ATOM 1982 C CA . VAL B 1 110 ? 3.149 -4.582 4.748 1.00 23.76 110 VAL B CA 1
ATOM 1983 C C . VAL B 1 110 ? 2.681 -5.983 5.134 1.00 20.98 110 VAL B C 1
ATOM 1984 O O . VAL B 1 110 ? 2.295 -6.186 6.288 1.00 21.95 110 VAL B O 1
ATOM 1988 N N . ILE B 1 111 ? 2.728 -6.971 4.227 1.00 21.41 111 ILE B N 1
ATOM 1989 C CA . ILE B 1 111 ? 2.444 -8.341 4.668 1.00 22.95 111 ILE B CA 1
ATOM 1990 C C . ILE B 1 111 ? 3.387 -8.739 5.790 1.00 21.80 111 ILE B C 1
ATOM 1991 O O . ILE B 1 111 ? 2.959 -9.288 6.817 1.00 22.93 111 ILE B O 1
ATOM 1996 N N . ASN B 1 112 ? 4.673 -8.438 5.640 1.00 22.08 112 ASN B N 1
ATOM 1997 C CA . ASN B 1 112 ? 5.684 -8.839 6.608 1.00 21.69 112 ASN B CA 1
ATOM 1998 C C . ASN B 1 112 ? 6.170 -7.706 7.506 1.00 22.75 112 ASN B C 1
ATOM 1999 O O . ASN B 1 112 ? 7.068 -7.941 8.319 1.00 25.64 112 ASN B O 1
ATOM 2004 N N . ASN B 1 113 ? 5.621 -6.489 7.379 1.00 22.86 113 ASN B N 1
ATOM 2005 C CA . ASN B 1 113 ? 6.096 -5.308 8.105 1.00 21.17 113 ASN B CA 1
ATOM 2006 C C . ASN B 1 113 ? 4.911 -4.486 8.581 1.00 20.05 113 ASN B C 1
ATOM 2007 O O . ASN B 1 113 ? 4.034 -4.143 7.786 1.00 21.25 113 ASN B O 1
ATOM 2012 N N . GLY B 1 114 ? 4.891 -4.156 9.877 1.00 20.51 114 GLY B N 1
ATOM 2013 C CA . GLY B 1 114 ? 3.802 -3.342 10.404 1.00 19.80 114 GLY B CA 1
ATOM 2014 C C . GLY B 1 114 ? 3.741 -1.960 9.782 1.00 18.24 114 GLY B C 1
ATOM 2015 O O . GLY B 1 114 ? 2.657 -1.372 9.660 1.00 18.57 114 GLY B O 1
ATOM 2016 N N . PHE B 1 115 ? 4.889 -1.433 9.360 1.00 19.35 115 PHE B N 1
ATOM 2017 C CA . PHE B 1 115 ? 4.927 -0.182 8.614 1.00 19.49 115 PHE B CA 1
ATOM 2018 C C . PHE B 1 115 ? 6.180 -0.167 7.751 1.00 19.96 115 PHE B C 1
ATOM 2019 O O . PHE B 1 115 ? 7.148 -0.871 8.028 1.00 21.65 115 PHE B O 1
ATOM 2027 N N . VAL B 1 116 ? 6.154 0.657 6.705 1.00 21.72 116 VAL B N 1
ATOM 2028 C CA . VAL B 1 116 ? 7.269 0.804 5.775 1.00 21.48 116 VAL B CA 1
ATOM 2029 C C . VAL B 1 116 ? 7.523 2.294 5.603 1.00 21.75 116 VAL B C 1
ATOM 2030 O O . VAL B 1 116 ? 6.583 3.070 5.401 1.00 22.46 116 VAL B O 1
ATOM 2034 N N . CYS B 1 117 ? 8.783 2.696 5.692 1.00 21.39 117 CYS B N 1
ATOM 2035 C CA . CYS B 1 117 ? 9.126 4.107 5.573 1.00 23.45 117 CYS B CA 1
ATOM 2036 C C . CYS B 1 117 ? 9.080 4.570 4.116 1.00 22.13 117 CYS B C 1
ATOM 2037 O O . CYS B 1 117 ? 9.404 3.820 3.182 1.00 24.66 117 CYS B O 1
ATOM 2040 N N . VAL B 1 118 ? 8.690 5.830 3.940 1.00 24.95 118 VAL B N 1
ATOM 2041 C CA . VAL B 1 118 ? 8.563 6.480 2.640 1.00 27.04 118 VAL B CA 1
ATOM 2042 C C . VAL B 1 118 ? 9.574 7.621 2.569 1.00 29.28 118 VAL B C 1
ATOM 2043 O O . VAL B 1 118 ? 9.696 8.413 3.517 1.00 30.49 118 VAL B O 1
ATOM 2047 N N . GLU B 1 119 ? 10.295 7.703 1.440 1.00 31.93 119 GLU B N 1
ATOM 2048 C CA . GLU B 1 119 ? 11.269 8.754 1.172 1.00 34.43 119 GLU B CA 1
ATOM 2049 C C . GLU B 1 119 ? 10.916 9.499 -0.107 1.00 39.19 119 GLU B C 1
ATOM 2050 O O . GLU B 1 119 ? 10.188 8.991 -0.964 1.00 42.20 119 GLU B O 1
ATOM 2056 N N . ASN B 1 120 ? 11.459 10.706 -0.229 1.00 38.98 120 ASN B N 1
ATOM 2057 C CA . ASN B 1 120 ? 11.243 11.541 -1.399 1.00 41.10 120 ASN B CA 1
ATOM 2058 C C . ASN B 1 120 ? 12.395 11.381 -2.382 1.00 42.83 120 ASN B C 1
ATOM 2059 O O . ASN B 1 120 ? 13.238 10.486 -2.239 1.00 43.98 120 ASN B O 1
ATOM 2064 N N . ASP B 1 121 ? 12.446 12.303 -3.362 1.00 45.57 121 ASP B N 1
ATOM 2065 C CA . ASP B 1 121 ? 13.442 12.253 -4.429 1.00 50.60 121 ASP B CA 1
ATOM 2066 C C . ASP B 1 121 ? 14.859 12.300 -3.864 1.00 53.55 121 ASP B C 1
ATOM 2067 O O . ASP B 1 121 ? 15.780 11.681 -4.416 1.00 53.99 121 ASP B O 1
ATOM 2072 N N . GLU B 1 122 ? 15.050 13.039 -2.772 1.00 53.95 122 GLU B N 1
ATOM 2073 C CA . GLU B 1 122 ? 16.351 13.248 -2.153 1.00 55.19 122 GLU B CA 1
ATOM 2074 C C . GLU B 1 122 ? 16.642 12.232 -1.050 1.00 50.72 122 GLU B C 1
ATOM 2075 O O . GLU B 1 122 ? 17.608 12.410 -0.297 1.00 49.40 122 GLU B O 1
ATOM 2081 N N . GLN B 1 123 ? 15.827 11.183 -0.936 1.00 45.32 123 GLN B N 1
ATOM 2082 C CA . GLN B 1 123 ? 16.013 10.138 0.066 1.00 45.42 123 GLN B CA 1
ATOM 2083 C C . GLN B 1 123 ? 15.820 10.684 1.476 1.00 41.45 123 GLN B C 1
ATOM 2084 O O . GLN B 1 123 ? 16.343 10.142 2.452 1.00 40.38 123 GLN B O 1
ATOM 2090 N N . VAL B 1 124 ? 15.096 11.748 1.583 1.00 39.59 124 VAL B N 1
ATOM 2091 C CA . VAL B 1 124 ? 14.716 12.300 2.867 1.00 36.84 124 VAL B CA 1
ATOM 2092 C C . VAL B 1 124 ? 13.426 11.612 3.282 1.00 35.63 124 VAL B C 1
ATOM 2093 O O . VAL B 1 124 ? 12.572 11.328 2.437 1.00 38.04 124 VAL B O 1
ATOM 2097 N N . PHE B 1 125 ? 13.306 11.312 4.577 1.00 32.56 125 PHE B N 1
ATOM 2098 C CA . PHE B 1 125 ? 12.147 10.625 5.134 1.00 30.91 125 PHE B CA 1
ATOM 2099 C C . PHE B 1 125 ? 10.907 11.500 5.004 1.00 30.53 125 PHE B C 1
ATOM 2100 O O . PHE B 1 125 ? 10.917 12.675 5.389 1.00 30.35 125 PHE B O 1
ATOM 2108 N N . GLU B 1 126 ? 9.840 10.942 4.455 1.00 31.57 126 GLU B N 1
ATOM 2109 C CA . GLU B 1 126 ? 8.622 11.707 4.274 1.00 33.12 126 GLU B CA 1
ATOM 2110 C C . GLU B 1 126 ? 7.423 11.176 5.029 1.00 30.17 126 GLU B C 1
ATOM 2111 O O . GLU B 1 126 ? 6.420 11.883 5.113 1.00 32.54 126 GLU B O 1
ATOM 2117 N N . GLY B 1 127 ? 7.478 9.973 5.571 1.00 26.59 127 GLY B N 1
ATOM 2118 C CA . GLY B 1 127 ? 6.311 9.418 6.224 1.00 26.88 127 GLY B CA 1
ATOM 2119 C C . GLY B 1 127 ? 6.431 7.917 6.315 1.00 25.87 127 GLY B C 1
ATOM 2120 O O . GLY B 1 127 ? 7.428 7.329 5.910 1.00 25.95 127 GLY B O 1
ATOM 2121 N N . ILE B 1 128 ? 5.405 7.310 6.915 1.00 24.88 128 ILE B N 1
ATOM 2122 C CA . ILE B 1 128 ? 5.326 5.853 7.004 1.00 21.79 128 ILE B CA 1
ATOM 2123 C C . ILE B 1 128 ? 4.013 5.365 6.398 1.00 19.75 128 ILE B C 1
ATOM 2124 O O . ILE B 1 128 ? 2.962 6.014 6.499 1.00 23.06 128 ILE B O 1
ATOM 2129 N N . PHE B 1 129 ? 4.094 4.202 5.780 1.00 21.31 129 PHE B N 1
ATOM 2130 C CA . PHE B 1 129 ? 2.968 3.520 5.169 1.00 20.41 129 PHE B CA 1
ATOM 2131 C C . PHE B 1 129 ? 2.596 2.373 6.107 1.00 20.50 129 PHE B C 1
ATOM 2132 O O . PHE B 1 129 ? 3.357 1.413 6.241 1.00 20.97 129 PHE B O 1
ATOM 2140 N N . THR B 1 130 ? 1.474 2.503 6.811 1.00 21.24 130 THR B N 1
ATOM 2141 C CA . THR B 1 130 ? 1.140 1.588 7.901 1.00 18.91 130 THR B CA 1
ATOM 2142 C C . THR B 1 130 ? 0.105 0.569 7.467 1.00 19.55 130 THR B C 1
ATOM 2143 O O . THR B 1 130 ? -0.691 0.797 6.550 1.00 21.02 130 THR B O 1
ATOM 2147 N N . ARG B 1 131 ? 0.079 -0.546 8.200 1.00 19.05 131 ARG B N 1
ATOM 2148 C CA . ARG B 1 131 ? -0.972 -1.530 7.976 1.00 18.56 131 ARG B CA 1
ATOM 2149 C C . ARG B 1 131 ? -2.363 -0.949 8.195 1.00 20.49 131 ARG B C 1
ATOM 2150 O O . ARG B 1 131 ? -3.300 -1.306 7.471 1.00 21.61 131 ARG B O 1
ATOM 2158 N N . ARG B 1 132 ? -2.529 -0.062 9.186 1.00 20.48 132 ARG B N 1
ATOM 2159 C CA . ARG B 1 132 ? -3.864 0.459 9.439 1.00 20.33 132 ARG B CA 1
ATOM 2160 C C . ARG B 1 132 ? -4.407 1.203 8.232 1.00 21.92 132 ARG B C 1
ATOM 2161 O O . ARG B 1 132 ? -5.570 1.015 7.860 1.00 22.75 132 ARG B O 1
ATOM 2169 N N A VAL B 1 133 ? -3.590 2.056 7.614 0.66 22.10 133 VAL B N 1
ATOM 2170 N N B VAL B 1 133 ? -3.582 2.033 7.579 0.34 22.19 133 VAL B N 1
ATOM 2171 C CA A VAL B 1 133 ? -4.088 2.792 6.453 0.66 26.22 133 VAL B CA 1
ATOM 2172 C CA B VAL B 1 133 ? -4.115 2.801 6.448 0.34 23.80 133 VAL B CA 1
ATOM 2173 C C A VAL B 1 133 ? -4.472 1.822 5.341 0.66 25.11 133 VAL B C 1
ATOM 2174 C C B VAL B 1 133 ? -4.398 1.889 5.256 0.34 23.92 133 VAL B C 1
ATOM 2175 O O A VAL B 1 133 ? -5.522 1.967 4.700 0.66 25.47 133 VAL B O 1
ATOM 2176 O O B VAL B 1 133 ? -5.306 2.159 4.459 0.34 24.92 133 VAL B O 1
ATOM 2183 N N . VAL B 1 134 ? -3.648 0.796 5.116 1.00 22.40 134 VAL B N 1
ATOM 2184 C CA . VAL B 1 134 ? -3.958 -0.208 4.090 1.00 23.42 134 VAL B CA 1
ATOM 2185 C C . VAL B 1 134 ? -5.266 -0.923 4.402 1.00 22.23 134 VAL B C 1
ATOM 2186 O O . VAL B 1 134 ? -6.124 -1.119 3.527 1.00 23.35 134 VAL B O 1
ATOM 2190 N N . LEU B 1 135 ? -5.413 -1.388 5.641 1.00 22.63 135 LEU B N 1
ATOM 2191 C CA . LEU B 1 135 ? -6.608 -2.143 6.008 1.00 23.06 135 LEU B CA 1
ATOM 2192 C C . LEU B 1 135 ? -7.854 -1.279 5.950 1.00 24.89 135 LEU B C 1
ATOM 2193 O O . LEU B 1 135 ? -8.925 -1.767 5.566 1.00 24.42 135 LEU B O 1
ATOM 2198 N N . LYS B 1 136 ? -7.719 0.011 6.269 1.00 26.08 136 LYS B N 1
ATOM 2199 C CA . LYS B 1 136 ? -8.854 0.923 6.200 1.00 28.13 136 LYS B CA 1
ATOM 2200 C C . LYS B 1 136 ? -9.325 1.071 4.761 1.00 30.31 136 LYS B C 1
ATOM 2201 O O . LYS B 1 136 ? -10.533 1.022 4.478 1.00 33.82 136 LYS B O 1
ATOM 2207 N N . GLU B 1 137 ? -8.383 1.229 3.828 1.00 29.79 137 GLU B N 1
ATOM 2208 C CA . GLU B 1 137 ? -8.774 1.374 2.431 1.00 31.70 137 GLU B CA 1
ATOM 2209 C C . GLU B 1 137 ? -9.293 0.064 1.861 1.00 31.40 137 GLU B C 1
ATOM 2210 O O . GLU B 1 137 ? -10.290 0.060 1.124 1.00 34.08 137 GLU B O 1
ATOM 2216 N N . LEU B 1 138 ? -8.641 -1.062 2.198 1.00 29.55 138 LEU B N 1
ATOM 2217 C CA . LEU B 1 138 ? -9.091 -2.340 1.666 1.00 29.42 138 LEU B CA 1
ATOM 2218 C C . LEU B 1 138 ? -10.493 -2.653 2.152 1.00 31.26 138 LEU B C 1
ATOM 2219 O O . LEU B 1 138 ? -11.320 -3.149 1.386 1.00 31.45 138 LEU B O 1
ATOM 2224 N N . ASN B 1 139 ? -10.787 -2.360 3.419 1.00 30.72 139 ASN B N 1
ATOM 2225 C CA . ASN B 1 139 ? -12.125 -2.636 3.941 1.00 33.99 139 ASN B CA 1
ATOM 2226 C C . ASN B 1 139 ? -13.177 -1.824 3.202 1.00 37.72 139 ASN B C 1
ATOM 2227 O O . ASN B 1 139 ? -14.272 -2.322 2.908 1.00 37.65 139 ASN B O 1
ATOM 2232 N N . LYS B 1 140 ? -12.868 -0.564 2.911 1.00 43.11 140 LYS B N 1
ATOM 2233 C CA . LYS B 1 140 ? -13.792 0.278 2.168 1.00 50.10 140 LYS B CA 1
ATOM 2234 C C . LYS B 1 140 ? -13.988 -0.252 0.757 1.00 55.39 140 LYS B C 1
ATOM 2235 O O . LYS B 1 140 ? -15.120 -0.352 0.269 1.00 54.95 140 LYS B O 1
ATOM 2241 N N . HIS B 1 141 ? -12.894 -0.634 0.103 1.00 59.90 141 HIS B N 1
ATOM 2242 C CA . HIS B 1 141 ? -12.979 -1.188 -1.241 1.00 67.06 141 HIS B CA 1
ATOM 2243 C C . HIS B 1 141 ? -13.675 -2.544 -1.241 1.00 68.24 141 HIS B C 1
ATOM 2244 O O . HIS B 1 141 ? -14.466 -2.839 -2.144 1.00 70.21 141 HIS B O 1
ATOM 2251 N N . ILE B 1 142 ? -13.406 -3.380 -0.236 1.00 66.55 142 ILE B N 1
ATOM 2252 C CA . ILE B 1 142 ? -14.100 -4.662 -0.131 1.00 65.44 142 ILE B CA 1
ATOM 2253 C C . ILE B 1 142 ? -15.594 -4.442 0.064 1.00 67.04 142 ILE B C 1
ATOM 2254 O O . ILE B 1 142 ? -16.424 -5.048 -0.623 1.00 69.77 142 ILE B O 1
ATOM 2259 N N . ARG B 1 143 ? -15.957 -3.570 1.010 1.00 62.44 143 ARG B N 1
ATOM 2260 C CA . ARG B 1 143 ? -17.355 -3.409 1.394 1.00 56.85 143 ARG B CA 1
ATOM 2261 C C . ARG B 1 143 ? -18.180 -2.736 0.298 1.00 55.27 143 ARG B C 1
ATOM 2262 O O . ARG B 1 143 ? -19.412 -2.849 0.308 1.00 57.82 143 ARG B O 1
ATOM 2270 N N . SER B 1 144 ? -17.540 -2.086 -0.669 1.00 54.00 144 SER B N 1
ATOM 2271 C CA . SER B 1 144 ? -18.277 -1.422 -1.740 1.00 55.78 144 SER B CA 1
ATOM 2272 C C . SER B 1 144 ? -18.710 -2.429 -2.805 1.00 55.75 144 SER B C 1
ATOM 2273 O O . SER B 1 144 ? -18.108 -3.497 -2.950 1.00 56.65 144 SER B O 1
#

Secondary structure (DSSP, 8-state):
---GGGGGG-BGGGTSEEGGGS--EETTSBHHHHHHHHHHHT-SEEEEE-TT-BEEEEEEHHHHHHHHB-SSSB-GGGGGGSBHHHH-B----EEETTSBHHHHHHHHHH-SEEEEE-GGGBEEEEEEHHHHHHHHHHHHHH-/---BHHHHSEEGGG---EETT-BHHHHHHHHHHH--SEEEEE-TT-BEEEEEEHHHHHHHTB-SSSB-GGGGGGSBHHHHSB----EEETTSBHHHHHHHTSS-SEEEEE-TTSBEEEEEEHHHHHHHHHHHHH-

B-factor: mean 31.41, std 11.54, range [16.25, 82.87]

Nearest PDB structures (foldseek):
  6yja-assembly1_B  TM=9.847E-01  e=2.893E-26  Bacillus subtilis subsp. subtilis str. 168
  3lqn-assembly1_A-2  TM=9.386E-01  e=6.713E-21  Bacillus anthracis
  2emq-assembly1_B  TM=9.483E-01  e=2.010E-19  Geobacillus kaustophilus HTA426
  6xnu-assembly1_B  TM=9.408E-01  e=2.053E-16  Listeria monocytogenes
  4gqy-assembly2_B  TM=8.333E-01  e=1.270E-10  Arabidopsis thaliana

Solvent-accessible surface area: 13712 Å² total; per-residue (Å²): 148,61,129,36,113,73,6,86,137,4,33,0,22,124,44,39,56,74,12,119,144,16,23,58,2,70,22,54,36,45,0,61,83,0,0,31,29,1,3,141,59,29,124,48,30,4,2,0,2,26,114,91,85,108,0,47,0,20,0,4,6,43,49,0,0,83,36,1,60,26,176,162,114,26,48,70,74,77,10,84,125,29,44,0,106,118,37,24,78,84,128,20,42,64,1,51,34,100,28,76,1,33,92,0,4,23,48,0,29,106,43,42,36,1,2,0,22,46,87,146,62,57,3,46,0,25,1,24,37,105,30,1,0,104,14,8,16,91,15,48,184,83,164,155,107,14,30,0,23,121,48,29,57,106,17,120,158,17,23,41,1,48,38,68,45,48,0,91,68,0,0,72,31,0,5,158,62,36,120,59,34,5,2,0,0,23,116,62,80,103,10,71,0,20,0,2,4,49,46,0,2,63,44,4,59,23,172,113,64,8,28,7,94,82,4,86,128,29,58,0,66,121,29,27,84,81,134,23,39,91,3,58,40,102,23,81,20,63,89,0,6,30,50,0,26,105,46,40,28,2,2,0,16,26,96,106,106,34,5,56,0,25,0,23,36,102,22,6,0,96,37,18,5,117,112,45,141,121

Organism: Bacillus subtilis (strain 168) (NCBI:txid224308)

Sequence (278 aa):
SLQSDQLLEATVVGQFMIEEADDKVAHVQVGNNLEHALLVLTKTGYTAIPVLDPSYRLHGLIGTNMIMNSSIFGLERIEFEKLDQITVEEVMLTDIPRLHINDPPIMKKGFGMVINNGFVCVENDEQVFEGIFTRRVVLKEELNKHIRSLLEATVGQFMIEADKVAHVVQVGNNLEHALLVLTKTGYTAIPVLDPSYRLHGLIGTNMIMNSIFGLERIIEFEKLDQITVEEVMLTDIPRLHINDPIMKGFGMVINNGFVCVENDEQVFEGIFTRRVVVLKELNKHIRS